Protein AF-A0A1L9QSY2-F1 (afdb_monomer_lite)

Radius of gyration: 31.76 Å; chains: 1; bounding box: 87×49×86 Å

pLDDT: mean 79.25, std 19.31, range [31.47, 98.31]

Foldseek 3Di:
DDPVLVVLLVVLVVLLVVLLVLVLVVQVVVHPVLNVLCVVPVVPSLVVCCVVPVVDPSNVVSVVSNVSSVVSNVVSVVVVVVVVVVVVVVVVVPPPPDDDDDDDDPPVPPDPDDDPDDDDDDDDDDDDDDPPCDPLNVVLVVLLVVLCVQLVVCVVVVVLVSNLVSLVSSCVSPVPDPVSVVSNVVSVLSVLVVLLVVLQVVLVVCVVVVVLVSSLVSLVVSCVSPPPDPVSVVSNVVSVVSVVD

Organism: NCBI:txid1925591

Sequence (245 aa):
MELWVISLFLIGLGLAGFGAIWTLVISFGESIFWGISYLFLPFIGALLFISIKWNKRSVKMSLFSQLVGIIFIGISAILAILQNWSFQNIIAHWTPKDKSETPVTQVMLNYPKQTVLSVEVAPETQPPYEPSISLRAYRSRSQFKRYMEVGYHAFDLEDYHTALINFEQALKEQPDNTYAQKAVENTQQRIQQGSYTQVMNAGYQAFDRQEYAIALEYFQIALEHRPGDSYALKAIDNTQRKLNP

Structure (mmCIF, N/CA/C/O backbone):
data_AF-A0A1L9QSY2-F1
#
_entry.id   AF-A0A1L9QSY2-F1
#
loop_
_atom_site.group_PDB
_atom_site.id
_atom_site.type_symbol
_atom_site.label_atom_id
_atom_site.label_alt_id
_atom_site.label_comp_id
_atom_site.label_asym_id
_atom_site.label_entity_id
_atom_site.label_seq_id
_atom_site.pdbx_PDB_ins_code
_atom_site.Cartn_x
_atom_site.Cartn_y
_atom_site.Cartn_z
_atom_site.occupancy
_atom_site.B_iso_or_equiv
_atom_site.auth_seq_id
_atom_site.auth_comp_id
_atom_site.auth_asym_id
_atom_site.auth_atom_id
_atom_site.pdbx_PDB_model_num
ATOM 1 N N . MET A 1 1 ? 1.383 -26.571 13.724 1.00 67.06 1 MET A N 1
ATOM 2 C CA . MET A 1 1 ? 1.778 -25.600 12.684 1.00 67.06 1 MET A CA 1
ATOM 3 C C . MET A 1 1 ? 1.132 -26.042 11.395 1.00 67.06 1 MET A C 1
ATOM 5 O O . MET A 1 1 ? 1.300 -27.199 11.030 1.00 67.06 1 MET A O 1
ATOM 9 N N . GLU A 1 2 ? 0.368 -25.160 10.762 1.00 81.25 2 GLU A N 1
ATOM 10 C CA . GLU A 1 2 ? -0.248 -25.450 9.469 1.00 81.25 2 GLU A CA 1
ATOM 11 C C . GLU A 1 2 ? 0.826 -25.698 8.398 1.00 81.25 2 GLU A C 1
ATOM 13 O O . GLU A 1 2 ? 1.853 -25.011 8.371 1.00 81.25 2 GLU A O 1
ATOM 18 N N . LEU A 1 3 ? 0.593 -26.663 7.501 1.00 84.31 3 LEU A N 1
ATOM 19 C CA . LEU A 1 3 ? 1.562 -27.055 6.466 1.00 84.31 3 LEU A CA 1
ATOM 20 C C . LEU A 1 3 ? 1.990 -25.871 5.589 1.00 84.31 3 LEU A C 1
ATOM 22 O O . LEU A 1 3 ? 3.155 -25.774 5.215 1.00 84.31 3 LEU A O 1
ATOM 26 N N . TRP A 1 4 ? 1.084 -24.926 5.332 1.00 81.19 4 TRP A N 1
ATOM 27 C CA . TRP A 1 4 ? 1.372 -23.740 4.529 1.00 81.19 4 TRP A CA 1
ATOM 28 C C . T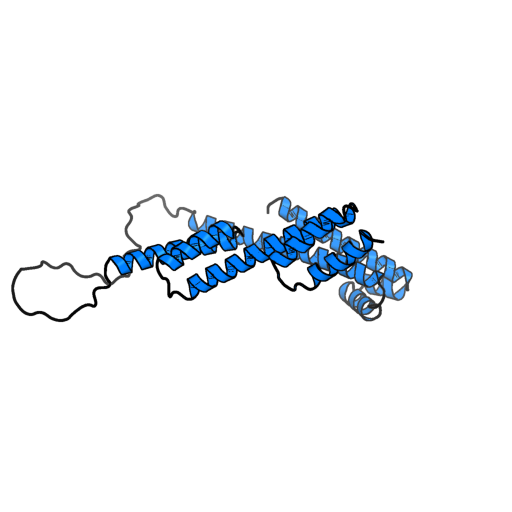RP A 1 4 ? 2.336 -22.755 5.217 1.00 81.19 4 TRP A C 1
ATOM 30 O O . TRP A 1 4 ? 3.137 -22.119 4.535 1.00 81.19 4 TRP A O 1
ATOM 40 N N . VAL A 1 5 ? 2.338 -22.666 6.554 1.00 80.31 5 VAL A N 1
ATOM 41 C CA . VAL A 1 5 ? 3.295 -21.829 7.310 1.00 80.31 5 VAL A CA 1
ATOM 42 C C . VAL A 1 5 ? 4.700 -22.415 7.207 1.00 80.31 5 VAL A C 1
ATOM 44 O O . VAL A 1 5 ? 5.670 -21.687 6.995 1.00 80.31 5 VAL A O 1
ATOM 47 N N . ILE A 1 6 ? 4.803 -23.744 7.286 1.00 85.31 6 ILE A N 1
ATOM 48 C CA . ILE A 1 6 ? 6.063 -24.467 7.083 1.00 85.31 6 ILE A CA 1
ATOM 49 C C . ILE A 1 6 ? 6.546 -24.268 5.642 1.00 85.31 6 ILE A C 1
ATOM 51 O O . ILE A 1 6 ? 7.723 -23.986 5.431 1.00 85.31 6 ILE A O 1
ATOM 55 N N . SER A 1 7 ? 5.652 -24.334 4.650 1.00 86.94 7 SER A N 1
ATOM 56 C CA . SER A 1 7 ? 5.998 -24.046 3.254 1.00 86.94 7 SER A CA 1
ATOM 57 C C . SER A 1 7 ? 6.541 -22.627 3.069 1.00 86.94 7 SER A C 1
ATOM 59 O O . SER A 1 7 ? 7.573 -22.464 2.425 1.00 86.94 7 SER A O 1
ATOM 61 N N . LEU A 1 8 ? 5.913 -21.608 3.663 1.00 82.00 8 LEU A N 1
ATOM 62 C CA . LEU A 1 8 ? 6.400 -20.223 3.595 1.00 82.00 8 LEU A CA 1
ATOM 63 C C . LEU A 1 8 ? 7.768 -20.051 4.261 1.00 82.00 8 LEU A C 1
ATOM 65 O O . LEU A 1 8 ? 8.639 -19.384 3.703 1.00 82.00 8 LEU A O 1
ATOM 69 N N . PHE A 1 9 ? 7.977 -20.682 5.418 1.00 86.69 9 PHE A N 1
ATOM 70 C CA . PHE A 1 9 ? 9.274 -20.686 6.090 1.00 86.69 9 PHE A CA 1
ATOM 71 C C . PHE A 1 9 ? 10.359 -21.328 5.212 1.00 86.69 9 PHE A C 1
ATOM 73 O O . PHE A 1 9 ? 11.435 -20.757 5.046 1.00 86.69 9 PHE A O 1
ATOM 80 N N . LEU A 1 10 ? 10.067 -22.476 4.590 1.00 90.75 10 LEU A N 1
ATOM 81 C CA . LEU A 1 10 ? 10.997 -23.166 3.690 1.00 90.75 10 LEU A CA 1
ATOM 82 C C . LEU A 1 10 ? 11.289 -22.360 2.417 1.00 90.75 10 LEU A C 1
ATOM 84 O O . LEU A 1 10 ? 12.436 -22.322 1.975 1.00 90.75 10 LEU A O 1
ATOM 88 N N . ILE A 1 11 ? 10.290 -21.672 1.856 1.00 90.75 11 ILE A N 1
ATOM 89 C CA . ILE A 1 11 ? 10.470 -20.760 0.715 1.00 90.75 11 ILE A CA 1
ATOM 90 C C . ILE A 1 11 ? 11.372 -19.586 1.111 1.00 90.75 11 ILE A C 1
ATOM 92 O O . ILE A 1 11 ? 12.322 -19.272 0.393 1.00 90.75 11 ILE A O 1
ATOM 96 N N . GLY A 1 12 ? 11.122 -18.967 2.268 1.00 82.12 12 GLY A N 1
ATOM 97 C CA . GLY A 1 12 ? 11.952 -17.881 2.792 1.00 82.12 12 GLY A CA 1
ATOM 98 C C . GLY A 1 12 ? 13.398 -18.319 3.041 1.00 82.12 12 GLY A C 1
ATOM 99 O O . GLY A 1 12 ? 14.331 -17.625 2.635 1.00 82.12 12 GLY A O 1
ATOM 100 N N . LEU A 1 13 ? 13.590 -19.506 3.625 1.00 88.62 13 LEU A N 1
ATOM 101 C CA . LEU A 1 13 ? 14.906 -20.109 3.847 1.00 88.62 13 LEU A CA 1
ATOM 102 C C . LEU A 1 13 ? 15.628 -20.404 2.523 1.00 88.62 13 LEU A C 1
ATOM 104 O O . LEU A 1 13 ? 16.818 -20.117 2.394 1.00 88.62 13 LEU A O 1
ATOM 108 N N . GLY A 1 14 ? 14.907 -20.917 1.523 1.00 87.56 14 GLY A N 1
ATOM 109 C CA . GLY A 1 14 ? 15.438 -21.174 0.185 1.00 87.56 14 GLY A CA 1
ATOM 110 C C . GLY A 1 14 ? 15.888 -19.898 -0.526 1.00 87.56 14 GLY A C 1
ATOM 111 O O . GLY A 1 14 ? 16.993 -19.852 -1.064 1.00 87.56 14 GLY A O 1
ATOM 112 N N . LEU A 1 15 ? 15.080 -18.835 -0.477 1.00 83.81 15 LEU A N 1
ATOM 113 C CA . LEU A 1 15 ? 15.415 -17.534 -1.067 1.00 83.81 15 LEU A CA 1
ATOM 114 C C . LEU A 1 15 ? 16.612 -16.875 -0.371 1.00 83.81 15 LEU A C 1
ATOM 116 O O . LEU A 1 15 ? 17.524 -16.387 -1.042 1.00 83.81 15 LEU A O 1
ATOM 120 N N . ALA A 1 16 ? 16.645 -16.903 0.964 1.00 77.88 16 ALA A N 1
ATOM 121 C CA . ALA A 1 16 ? 17.769 -16.385 1.738 1.00 77.88 16 ALA A CA 1
ATOM 122 C C . ALA A 1 16 ? 19.063 -17.166 1.442 1.00 77.88 16 ALA A C 1
ATOM 124 O O . ALA A 1 16 ? 20.113 -16.565 1.204 1.00 77.88 16 ALA A O 1
ATOM 125 N N . GLY A 1 17 ? 18.976 -18.499 1.388 1.00 84.81 17 GLY A N 1
ATOM 126 C CA . GLY A 1 17 ? 20.092 -19.377 1.041 1.00 84.81 17 GLY A CA 1
ATOM 127 C C . GLY A 1 17 ? 20.601 -19.144 -0.381 1.00 84.81 17 GLY A C 1
ATOM 128 O O . GLY A 1 17 ? 21.808 -19.031 -0.590 1.00 84.81 17 GLY A O 1
ATOM 129 N N . PHE A 1 18 ? 19.698 -18.986 -1.350 1.00 87.19 18 PHE A N 1
ATOM 130 C CA . PHE A 1 18 ? 20.058 -18.672 -2.731 1.00 87.19 18 PHE A CA 1
ATOM 131 C C . PHE A 1 18 ? 20.829 -17.350 -2.829 1.00 87.19 18 PHE A C 1
ATOM 133 O O . PHE A 1 18 ? 21.899 -17.306 -3.434 1.00 87.19 18 PHE A O 1
ATOM 140 N N . GLY A 1 19 ? 20.351 -16.290 -2.169 1.00 79.88 19 GLY A N 1
ATOM 141 C CA . GLY A 1 19 ? 21.059 -15.009 -2.116 1.00 79.88 19 GLY A CA 1
ATOM 142 C C . GLY A 1 19 ? 22.422 -15.102 -1.419 1.00 79.88 19 GLY A C 1
ATOM 143 O O . GLY A 1 19 ? 23.381 -14.436 -1.820 1.00 79.88 19 GLY A O 1
ATOM 144 N N . ALA A 1 20 ? 22.555 -15.934 -0.384 1.00 82.81 20 ALA A N 1
ATOM 145 C CA . ALA A 1 20 ? 23.832 -16.162 0.294 1.00 82.81 20 ALA A CA 1
ATOM 146 C C . ALA A 1 20 ? 24.841 -16.884 -0.615 1.00 82.81 20 ALA A C 1
ATOM 148 O O . ALA A 1 20 ? 25.965 -16.411 -0.789 1.00 82.81 20 ALA A O 1
ATOM 149 N N . ILE A 1 21 ? 24.421 -17.969 -1.274 1.00 88.12 21 ILE A N 1
ATOM 150 C CA . ILE A 1 21 ? 25.250 -18.724 -2.226 1.00 88.12 21 ILE A CA 1
ATOM 151 C C . ILE A 1 21 ? 25.650 -17.837 -3.410 1.00 88.12 21 ILE A C 1
ATOM 153 O O . ILE A 1 21 ? 26.814 -17.813 -3.804 1.00 88.12 21 ILE A O 1
ATOM 157 N N . TRP A 1 22 ? 24.720 -17.048 -3.946 1.00 84.62 22 TRP A N 1
ATOM 158 C CA . TRP A 1 22 ? 25.009 -16.125 -5.042 1.00 84.62 22 TRP A CA 1
ATOM 159 C C . TRP A 1 22 ? 26.038 -15.055 -4.642 1.00 84.62 22 TRP A C 1
ATOM 161 O O . TRP A 1 22 ? 26.963 -14.757 -5.398 1.00 84.62 22 TRP A O 1
ATOM 171 N N . THR A 1 23 ? 25.938 -14.517 -3.421 1.00 82.12 23 THR A N 1
ATOM 172 C CA . THR A 1 23 ? 26.933 -13.570 -2.881 1.00 82.12 23 THR A CA 1
ATOM 173 C C . THR A 1 23 ? 28.296 -14.227 -2.699 1.00 82.12 23 THR A C 1
ATOM 175 O O . THR A 1 23 ? 29.315 -13.616 -3.021 1.00 82.12 23 THR A O 1
ATOM 178 N N . LEU A 1 24 ? 28.325 -15.469 -2.214 1.00 86.38 24 LEU A N 1
ATOM 179 C CA . LEU A 1 24 ? 29.548 -16.249 -2.052 1.00 86.38 24 LEU A CA 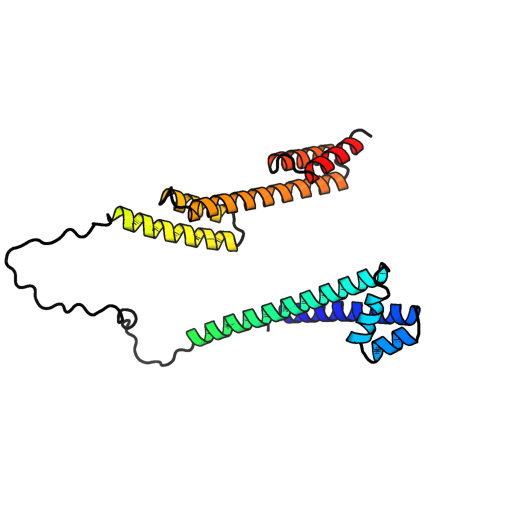1
ATOM 180 C C . LEU A 1 24 ? 30.265 -16.429 -3.398 1.00 86.38 24 LEU A C 1
ATOM 182 O O . LEU A 1 24 ? 31.457 -16.146 -3.500 1.00 86.38 24 LEU A O 1
ATOM 186 N N . VAL A 1 25 ? 29.526 -16.804 -4.446 1.00 88.88 25 VAL A N 1
ATOM 187 C CA . VAL A 1 25 ? 30.059 -16.957 -5.811 1.00 88.88 25 VAL A CA 1
ATOM 188 C C . VAL A 1 25 ? 30.632 -15.638 -6.337 1.00 88.88 25 VAL A C 1
ATOM 190 O O . VAL A 1 25 ? 31.759 -15.614 -6.830 1.00 88.88 25 VAL A O 1
ATOM 193 N N . ILE A 1 26 ? 29.906 -14.524 -6.183 1.00 82.56 26 ILE A N 1
ATOM 194 C CA . ILE A 1 26 ? 30.402 -13.194 -6.580 1.00 82.56 26 ILE A CA 1
ATOM 195 C C . ILE A 1 26 ? 31.682 -12.832 -5.815 1.00 82.56 26 ILE A C 1
ATOM 197 O O . ILE A 1 26 ? 32.609 -12.266 -6.391 1.00 82.56 26 ILE A O 1
ATOM 201 N N . SER A 1 27 ? 31.743 -13.162 -4.525 1.00 82.19 27 SER A N 1
ATOM 202 C CA . SER A 1 27 ? 32.876 -12.819 -3.660 1.00 82.19 27 SER A CA 1
ATOM 203 C C . SER A 1 27 ? 34.147 -13.550 -4.092 1.00 82.19 27 SER A C 1
ATOM 205 O O . SER A 1 27 ? 35.193 -12.917 -4.216 1.00 82.19 27 SER A O 1
ATOM 207 N N . PHE A 1 28 ? 34.047 -14.846 -4.414 1.00 87.12 28 PHE A N 1
ATOM 208 C CA . PHE A 1 28 ? 35.158 -15.615 -4.985 1.00 87.12 28 PHE A CA 1
ATOM 209 C C . PHE A 1 28 ? 35.569 -15.134 -6.380 1.00 87.12 28 PHE A C 1
ATOM 211 O O . PHE A 1 28 ? 36.754 -15.181 -6.705 1.00 87.12 28 PHE A O 1
ATOM 218 N N . GLY A 1 29 ? 34.619 -14.639 -7.180 1.00 85.31 29 GLY A N 1
ATOM 219 C CA . GLY A 1 29 ? 34.906 -14.034 -8.482 1.00 85.31 29 GLY A CA 1
ATOM 220 C C . GLY A 1 29 ? 35.716 -12.734 -8.399 1.00 85.31 29 GLY A C 1
ATOM 221 O O . GLY A 1 29 ? 36.413 -12.392 -9.349 1.00 85.31 29 GLY A O 1
ATOM 222 N N . GLU A 1 30 ? 35.657 -12.018 -7.271 1.00 83.31 30 GLU A N 1
ATOM 223 C CA . GLU A 1 30 ? 36.440 -10.795 -7.044 1.00 83.31 30 GLU A CA 1
ATOM 224 C C . GLU A 1 30 ? 37.782 -11.081 -6.361 1.00 83.31 30 GLU A C 1
ATOM 226 O O . GLU A 1 30 ? 38.807 -10.542 -6.778 1.00 83.31 30 GLU A O 1
ATOM 231 N N . SER A 1 31 ? 37.801 -11.891 -5.295 1.00 86.88 31 SER A N 1
ATOM 232 C CA . SER A 1 31 ? 39.047 -12.386 -4.705 1.00 86.88 31 SER A CA 1
ATOM 233 C C . SER A 1 31 ? 38.833 -13.594 -3.791 1.00 86.88 31 SER A C 1
ATOM 235 O O . SER A 1 31 ? 37.824 -13.729 -3.096 1.00 86.88 31 SER A O 1
ATOM 237 N N . ILE A 1 32 ? 39.863 -14.438 -3.708 1.00 87.25 32 ILE A N 1
ATOM 238 C CA . ILE A 1 32 ? 39.896 -15.586 -2.793 1.00 87.25 32 ILE A CA 1
ATOM 239 C C . ILE A 1 32 ? 39.762 -15.126 -1.331 1.00 87.25 32 ILE A C 1
ATOM 241 O O . ILE A 1 32 ? 39.077 -15.771 -0.542 1.00 87.25 32 ILE A O 1
ATOM 245 N N . PHE A 1 33 ? 40.357 -13.982 -0.976 1.00 85.81 33 PHE A N 1
ATOM 246 C CA . PHE A 1 33 ? 40.272 -13.424 0.374 1.00 85.81 33 PHE A CA 1
ATOM 247 C C . PHE A 1 33 ? 38.828 -13.086 0.774 1.00 85.81 33 PHE A C 1
ATOM 249 O O . PHE A 1 33 ? 38.405 -13.432 1.876 1.00 85.81 33 PHE A O 1
ATOM 256 N N . TRP A 1 34 ? 38.049 -12.466 -0.122 1.00 81.94 34 TRP A N 1
ATOM 257 C CA . TRP A 1 34 ? 36.647 -12.130 0.151 1.00 81.94 34 TRP A CA 1
ATOM 258 C C . TRP A 1 34 ? 35.767 -13.376 0.259 1.00 81.94 34 TRP A C 1
ATOM 260 O O . TRP A 1 34 ? 34.938 -13.455 1.164 1.00 81.94 34 TRP A O 1
ATOM 270 N N . GLY A 1 35 ? 35.985 -14.375 -0.601 1.00 85.00 35 GLY A N 1
ATOM 271 C CA . GLY A 1 35 ? 35.281 -15.657 -0.516 1.00 85.00 35 GLY A CA 1
ATOM 272 C C . GLY A 1 35 ? 35.557 -16.412 0.790 1.00 85.00 35 GLY A C 1
ATOM 273 O O . GLY A 1 35 ? 34.628 -16.880 1.446 1.00 85.00 35 GLY A O 1
ATOM 274 N N . ILE A 1 36 ? 36.822 -16.470 1.223 1.00 86.88 36 ILE A N 1
ATOM 275 C CA . ILE A 1 36 ? 37.209 -17.102 2.495 1.00 86.88 36 ILE A CA 1
ATOM 276 C C . ILE A 1 36 ? 36.652 -16.316 3.688 1.00 86.88 36 ILE A C 1
ATOM 278 O O . ILE A 1 36 ? 36.095 -16.915 4.606 1.00 86.88 36 ILE A O 1
ATOM 282 N N . SER A 1 37 ? 36.740 -14.982 3.671 1.00 84.88 37 SER A N 1
ATOM 283 C CA . SER A 1 37 ? 36.185 -14.132 4.733 1.00 84.88 37 SER A CA 1
ATOM 284 C C . SER A 1 37 ? 34.685 -14.377 4.941 1.00 84.88 37 SER A C 1
ATOM 286 O O . SER A 1 37 ? 34.228 -14.469 6.081 1.00 84.88 37 SER A O 1
ATOM 288 N N . TYR A 1 38 ? 33.937 -14.568 3.852 1.00 83.44 38 TYR A N 1
ATOM 289 C CA . TYR A 1 38 ? 32.514 -14.900 3.893 1.00 83.44 38 TYR A CA 1
ATOM 290 C C . TYR A 1 38 ? 32.237 -16.286 4.503 1.00 83.44 38 TYR A C 1
ATOM 292 O O . TYR A 1 38 ? 31.238 -16.464 5.192 1.00 83.44 38 TYR A O 1
ATOM 300 N N . LEU A 1 39 ? 33.114 -17.270 4.285 1.00 85.06 39 LEU A N 1
ATOM 301 C CA . LEU A 1 39 ? 32.922 -18.647 4.757 1.00 85.06 39 LEU A CA 1
ATOM 302 C C . LEU A 1 39 ? 33.153 -18.786 6.271 1.00 85.06 39 LEU A C 1
ATOM 304 O O . LEU A 1 39 ? 32.420 -19.508 6.942 1.00 85.06 39 LEU A O 1
ATOM 308 N N . PHE A 1 40 ? 34.138 -18.067 6.818 1.00 83.94 40 PHE A N 1
ATOM 309 C CA . PHE A 1 40 ? 34.454 -18.106 8.252 1.00 83.94 40 PHE A CA 1
ATOM 310 C C . PHE A 1 40 ? 33.585 -17.166 9.093 1.00 83.94 40 PHE A C 1
ATOM 312 O O . PHE A 1 40 ? 33.348 -17.437 10.269 1.00 83.94 40 PHE A O 1
ATOM 319 N N . LEU A 1 41 ? 33.112 -16.060 8.513 1.00 83.00 41 LEU A N 1
ATOM 320 C CA . LEU A 1 41 ? 32.317 -15.050 9.208 1.00 83.00 41 LEU A CA 1
ATOM 321 C C . LEU A 1 41 ? 31.190 -14.551 8.288 1.00 83.00 41 LEU A C 1
ATOM 323 O O . LEU A 1 41 ? 31.280 -13.443 7.754 1.00 83.00 41 LEU A O 1
ATOM 327 N N . PRO A 1 42 ? 30.106 -15.329 8.117 1.00 69.56 42 PRO A N 1
ATOM 328 C CA . PRO A 1 42 ? 29.068 -15.045 7.124 1.00 69.56 42 PRO A CA 1
ATOM 329 C C . PRO A 1 42 ? 28.383 -13.694 7.339 1.00 69.56 42 PRO A C 1
ATOM 331 O O . PRO A 1 42 ? 28.054 -13.016 6.374 1.00 69.56 42 PRO A O 1
ATOM 334 N N . PHE A 1 43 ? 28.231 -13.244 8.587 1.00 70.69 43 PHE A N 1
ATOM 335 C CA . PHE A 1 43 ? 27.632 -11.940 8.879 1.00 70.69 43 PHE A CA 1
ATOM 336 C C . PHE A 1 43 ? 28.613 -10.778 8.671 1.00 70.69 43 PHE A C 1
ATOM 338 O O . PHE A 1 43 ? 28.263 -9.776 8.054 1.00 70.69 43 PHE A O 1
ATOM 345 N N . ILE A 1 44 ? 29.856 -10.901 9.143 1.00 76.00 44 ILE A N 1
ATOM 346 C CA . ILE A 1 44 ? 30.830 -9.796 9.129 1.00 76.00 44 ILE A CA 1
ATOM 347 C C . ILE A 1 44 ? 31.472 -9.643 7.744 1.00 76.00 44 ILE A C 1
ATOM 349 O O . ILE A 1 44 ? 31.555 -8.530 7.227 1.00 76.00 44 ILE A O 1
ATOM 353 N N . GLY A 1 45 ? 31.877 -10.749 7.113 1.00 76.94 45 GLY A N 1
ATOM 354 C CA . GLY A 1 45 ? 32.452 -10.746 5.767 1.00 76.94 45 GLY A CA 1
ATOM 355 C C . GLY A 1 45 ? 31.461 -10.230 4.722 1.00 76.94 45 GLY A C 1
ATOM 356 O O . GLY A 1 45 ? 31.829 -9.410 3.879 1.00 76.94 45 GLY A O 1
ATOM 357 N N . ALA A 1 46 ? 30.185 -10.619 4.833 1.00 73.69 46 ALA A N 1
ATOM 358 C CA . ALA A 1 46 ? 29.119 -10.086 3.989 1.00 73.69 46 ALA A CA 1
ATOM 359 C C . ALA A 1 46 ? 28.943 -8.576 4.184 1.00 73.69 46 ALA A C 1
ATOM 361 O O . ALA A 1 46 ? 28.972 -7.833 3.204 1.00 73.69 46 ALA A O 1
ATOM 362 N N . LEU A 1 47 ? 28.804 -8.111 5.431 1.00 78.94 47 LEU A N 1
ATOM 363 C CA . LEU A 1 47 ? 28.603 -6.690 5.731 1.00 78.94 47 LEU A CA 1
ATOM 364 C C . LEU A 1 47 ? 29.757 -5.818 5.224 1.00 78.94 47 LEU A C 1
ATOM 366 O O . LEU A 1 47 ? 29.511 -4.769 4.629 1.00 78.94 47 LEU A O 1
ATOM 370 N N . LEU A 1 48 ? 31.006 -6.259 5.394 1.00 78.19 48 LEU A N 1
ATOM 371 C CA . LEU A 1 48 ? 32.179 -5.534 4.900 1.00 78.19 48 LEU A CA 1
ATOM 372 C C . LEU A 1 48 ? 32.220 -5.487 3.369 1.00 78.19 48 LEU A C 1
ATOM 374 O O . LEU A 1 48 ? 32.421 -4.418 2.790 1.00 78.19 48 LEU A O 1
ATOM 378 N N . PHE A 1 49 ? 31.976 -6.618 2.704 1.00 77.31 49 PHE A N 1
ATOM 379 C CA . PHE A 1 49 ? 31.945 -6.686 1.244 1.00 77.31 49 PHE A CA 1
ATOM 380 C C . PHE A 1 49 ? 30.838 -5.799 0.657 1.00 77.31 49 PHE A C 1
ATOM 382 O O . PHE A 1 49 ? 31.073 -5.029 -0.278 1.00 77.31 49 PHE A O 1
ATOM 389 N N . ILE A 1 50 ? 29.645 -5.854 1.249 1.00 78.75 50 ILE A N 1
ATOM 390 C CA . ILE A 1 50 ? 28.489 -5.034 0.883 1.00 78.75 50 ILE A CA 1
ATOM 391 C C . ILE A 1 50 ? 28.780 -3.543 1.077 1.00 78.75 50 ILE A C 1
ATOM 393 O O . ILE A 1 50 ? 28.488 -2.747 0.184 1.00 78.75 50 ILE A O 1
ATOM 397 N N . SER A 1 51 ? 29.387 -3.169 2.206 1.00 80.44 51 SER A N 1
ATOM 398 C CA . SER A 1 51 ? 29.726 -1.779 2.525 1.00 80.44 51 SER A CA 1
ATOM 399 C C . SER A 1 51 ? 30.732 -1.195 1.525 1.00 80.44 51 SER A C 1
ATOM 401 O O . SER A 1 51 ? 30.556 -0.086 1.025 1.00 80.44 51 SER A O 1
ATOM 403 N N . ILE A 1 52 ? 31.740 -1.980 1.130 1.00 81.50 52 ILE A N 1
ATOM 404 C CA . ILE A 1 52 ? 32.784 -1.543 0.190 1.00 81.50 52 ILE A CA 1
ATOM 405 C C . ILE A 1 52 ? 32.289 -1.542 -1.267 1.00 81.50 52 ILE A C 1
ATOM 407 O O . ILE A 1 52 ? 32.720 -0.716 -2.074 1.00 81.50 52 ILE A O 1
ATOM 411 N N . LYS A 1 53 ? 31.397 -2.465 -1.646 1.00 80.94 53 LYS A N 1
ATOM 412 C CA . LYS A 1 53 ? 30.963 -2.667 -3.044 1.00 80.94 53 LYS A CA 1
ATOM 413 C C . LYS A 1 53 ? 29.514 -2.248 -3.312 1.00 80.94 53 LYS A C 1
ATOM 415 O O . LYS A 1 53 ? 28.946 -2.643 -4.332 1.00 80.94 53 LYS A O 1
ATOM 420 N N . TRP A 1 54 ? 28.948 -1.384 -2.470 1.00 76.31 54 TRP A N 1
ATOM 421 C CA . TRP A 1 54 ? 27.549 -0.938 -2.521 1.00 76.31 54 TRP A CA 1
ATOM 422 C C . TRP A 1 54 ? 27.084 -0.428 -3.894 1.00 76.31 54 TRP A C 1
ATOM 424 O O . TRP A 1 54 ? 25.929 -0.610 -4.272 1.00 76.31 54 TRP A O 1
ATOM 434 N N . ASN A 1 55 ? 27.970 0.192 -4.682 1.00 82.88 55 ASN A N 1
ATOM 435 C CA . ASN A 1 55 ? 27.590 0.762 -5.977 1.00 82.88 55 ASN A CA 1
ATOM 436 C C . ASN A 1 55 ? 27.428 -0.281 -7.107 1.00 82.88 55 ASN A C 1
ATOM 438 O O . ASN A 1 55 ? 26.895 0.041 -8.168 1.00 82.88 55 ASN A O 1
ATOM 442 N N . LYS A 1 56 ? 27.843 -1.542 -6.909 1.00 80.88 56 LYS A N 1
ATOM 443 C CA . LYS A 1 56 ? 27.684 -2.599 -7.921 1.00 80.88 56 LYS A CA 1
ATOM 444 C C . LYS A 1 56 ? 26.237 -3.105 -7.952 1.00 80.88 56 LYS A C 1
ATOM 446 O O . LYS A 1 56 ? 25.713 -3.592 -6.951 1.00 80.88 56 LYS A O 1
ATOM 451 N N . ARG A 1 57 ? 25.603 -3.069 -9.132 1.00 75.69 57 ARG A N 1
ATOM 452 C CA . ARG A 1 57 ? 24.216 -3.535 -9.346 1.00 75.69 57 ARG A CA 1
ATOM 453 C C . ARG A 1 57 ? 23.994 -4.975 -8.861 1.00 75.69 57 ARG A C 1
ATOM 455 O O . ARG A 1 57 ? 22.967 -5.251 -8.251 1.00 75.69 57 ARG A O 1
ATOM 462 N N . SER A 1 58 ? 24.968 -5.861 -9.059 1.00 73.88 58 SER A N 1
ATOM 463 C CA . SER A 1 58 ? 24.887 -7.267 -8.637 1.00 73.88 58 SER A CA 1
ATOM 464 C C . SER A 1 58 ? 24.845 -7.445 -7.113 1.00 73.88 58 SER A C 1
ATOM 466 O O . SER A 1 58 ? 24.169 -8.346 -6.627 1.00 73.88 58 SER A O 1
ATOM 468 N N . VAL A 1 59 ? 25.501 -6.561 -6.350 1.00 75.69 59 VAL A N 1
ATOM 469 C CA . VAL A 1 59 ? 25.490 -6.591 -4.874 1.00 75.69 59 VAL A CA 1
ATOM 470 C C . VAL A 1 59 ? 24.122 -6.161 -4.344 1.00 75.69 59 VAL A C 1
ATOM 472 O O . VAL A 1 59 ? 23.566 -6.815 -3.465 1.00 75.69 59 VAL A O 1
ATOM 475 N N . LYS A 1 60 ? 23.526 -5.122 -4.947 1.00 78.94 60 LYS A N 1
ATOM 476 C CA . LYS A 1 60 ? 22.176 -4.647 -4.597 1.00 78.94 60 LYS A CA 1
ATOM 477 C C . LYS A 1 60 ? 21.101 -5.709 -4.851 1.00 78.94 60 LYS A C 1
ATOM 479 O O . LYS A 1 60 ? 20.212 -5.881 -4.025 1.00 78.94 60 LYS A O 1
ATOM 484 N N . MET A 1 61 ? 21.199 -6.442 -5.962 1.00 72.44 61 MET A N 1
ATOM 485 C CA . MET A 1 61 ? 20.243 -7.511 -6.289 1.00 72.44 61 MET A CA 1
ATOM 486 C C . MET A 1 61 ? 20.345 -8.698 -5.328 1.00 72.44 61 MET A C 1
ATOM 488 O O . MET A 1 61 ? 19.328 -9.256 -4.924 1.00 72.44 61 MET A O 1
ATOM 492 N N . SER A 1 62 ? 21.561 -9.044 -4.905 1.00 73.81 62 SER A N 1
ATOM 493 C CA . SER A 1 62 ? 21.761 -10.110 -3.925 1.00 73.81 62 SER A CA 1
ATOM 494 C C . SER A 1 62 ? 21.190 -9.739 -2.549 1.00 73.81 62 SER A C 1
ATOM 496 O O . SER A 1 62 ? 20.443 -10.512 -1.949 1.00 73.81 62 SER A O 1
ATOM 498 N N . LEU A 1 63 ? 21.436 -8.506 -2.095 1.00 78.38 63 LEU A N 1
ATOM 499 C CA . LEU A 1 63 ? 20.832 -7.965 -0.874 1.00 78.38 63 LEU A CA 1
ATOM 500 C C . LEU A 1 63 ? 19.308 -7.965 -0.918 1.00 78.38 63 LEU A C 1
ATOM 502 O O . LEU A 1 63 ? 18.666 -8.334 0.061 1.00 78.38 63 LEU A O 1
ATOM 506 N N . PHE A 1 64 ? 18.730 -7.582 -2.056 1.00 80.00 64 PHE A N 1
ATOM 507 C CA . PHE A 1 64 ? 17.286 -7.598 -2.237 1.00 80.00 64 PHE A CA 1
ATOM 508 C C . PHE A 1 64 ? 16.712 -9.008 -2.025 1.00 80.00 64 PHE A C 1
ATOM 510 O O . PHE A 1 64 ? 15.770 -9.161 -1.254 1.00 80.00 64 PHE A O 1
ATOM 517 N N . SER A 1 65 ? 17.322 -10.052 -2.603 1.00 74.75 65 SER A N 1
ATOM 518 C CA . SER A 1 65 ? 16.864 -11.437 -2.382 1.00 74.75 65 SER A CA 1
ATOM 519 C C . SER A 1 65 ? 16.970 -11.901 -0.923 1.00 74.75 65 SER A C 1
ATOM 521 O O . SER A 1 65 ? 16.065 -12.573 -0.430 1.00 74.75 65 SER A O 1
ATOM 523 N N . GLN A 1 66 ? 18.028 -11.501 -0.208 1.00 76.56 66 GLN A N 1
ATOM 524 C CA . GLN A 1 66 ? 18.205 -11.842 1.206 1.00 76.56 66 GLN A CA 1
ATOM 525 C C . GLN A 1 66 ? 17.176 -11.130 2.090 1.00 76.56 66 GLN A C 1
ATOM 527 O O . GLN A 1 66 ? 16.578 -11.763 2.957 1.00 76.56 66 GLN A O 1
ATOM 532 N N . LEU A 1 67 ? 16.918 -9.842 1.840 1.00 83.88 67 LEU A N 1
ATOM 533 C CA . LEU A 1 67 ? 15.900 -9.078 2.564 1.00 83.88 67 LEU A CA 1
ATOM 534 C C . LEU A 1 67 ? 14.505 -9.651 2.332 1.00 83.88 67 LEU A C 1
ATOM 536 O O . LEU A 1 67 ? 13.762 -9.831 3.292 1.00 83.88 67 LEU A O 1
ATOM 540 N N . VAL A 1 68 ? 14.172 -10.002 1.087 1.00 85.75 68 VAL A N 1
ATOM 541 C CA . VAL A 1 68 ? 12.908 -10.673 0.767 1.00 85.75 68 VAL A CA 1
ATOM 542 C C . VAL A 1 68 ? 12.804 -11.990 1.540 1.00 85.75 68 VAL A C 1
ATOM 544 O O . VAL A 1 68 ? 11.827 -12.188 2.255 1.00 85.75 68 VAL A O 1
ATOM 547 N N . GLY A 1 69 ? 13.824 -12.853 1.500 1.00 75.94 69 GLY A N 1
ATOM 548 C CA . GLY A 1 69 ? 13.829 -14.109 2.262 1.00 75.94 69 GLY A CA 1
ATOM 549 C C . GLY A 1 69 ? 13.627 -13.912 3.772 1.00 75.94 69 GLY A C 1
ATOM 550 O O . GLY A 1 69 ? 12.798 -14.593 4.375 1.00 75.94 69 GLY A O 1
ATOM 551 N N . ILE A 1 70 ? 14.314 -12.936 4.378 1.00 85.56 70 ILE A N 1
ATOM 552 C CA . ILE A 1 70 ? 14.179 -12.599 5.806 1.00 85.56 70 ILE A CA 1
ATOM 553 C C . ILE A 1 70 ? 12.771 -12.088 6.131 1.00 85.56 70 ILE A C 1
ATOM 555 O O . ILE A 1 70 ? 12.217 -12.463 7.162 1.00 85.56 70 ILE A O 1
ATOM 559 N N . ILE A 1 71 ? 12.168 -11.278 5.256 1.00 87.62 71 ILE A N 1
ATOM 560 C CA . ILE A 1 71 ? 10.788 -10.801 5.420 1.00 87.62 71 ILE A CA 1
ATOM 561 C C . ILE A 1 71 ? 9.817 -11.984 5.421 1.00 87.62 71 ILE A C 1
ATOM 563 O O . ILE A 1 71 ? 8.977 -12.071 6.311 1.00 87.62 71 ILE A O 1
ATOM 567 N N . PHE A 1 72 ? 9.959 -12.930 4.488 1.00 81.38 72 PHE A N 1
ATOM 568 C CA . PHE A 1 72 ? 9.126 -14.137 4.456 1.00 81.38 72 PHE A CA 1
ATOM 569 C C . PHE A 1 72 ? 9.290 -14.992 5.721 1.00 81.38 72 PHE A C 1
ATOM 571 O O . PHE A 1 72 ? 8.293 -15.443 6.287 1.00 81.38 72 PHE A O 1
ATOM 578 N N . ILE A 1 73 ? 10.521 -15.160 6.218 1.00 85.12 73 ILE A N 1
ATOM 579 C CA . ILE A 1 73 ? 10.785 -15.853 7.489 1.00 85.12 73 ILE A CA 1
ATOM 580 C C . ILE A 1 73 ? 10.125 -15.102 8.656 1.00 85.12 73 ILE A C 1
ATOM 582 O O . ILE A 1 73 ? 9.440 -15.722 9.468 1.00 85.12 73 ILE A O 1
ATOM 586 N N . GLY A 1 74 ? 10.258 -13.776 8.716 1.00 86.62 74 GLY A N 1
ATOM 587 C CA . GLY A 1 74 ? 9.633 -12.937 9.740 1.00 86.62 74 GLY A CA 1
ATOM 588 C C . GLY A 1 74 ? 8.106 -13.031 9.729 1.00 86.62 74 GLY A C 1
ATOM 589 O O . GLY A 1 74 ? 7.504 -13.270 10.772 1.00 86.62 74 GLY A O 1
ATOM 590 N N . ILE A 1 75 ? 7.482 -12.936 8.552 1.00 87.00 75 ILE A N 1
ATOM 591 C CA . ILE A 1 75 ? 6.033 -13.113 8.374 1.00 87.00 75 ILE A CA 1
ATOM 592 C C . ILE A 1 75 ? 5.609 -14.512 8.834 1.00 87.00 75 ILE A C 1
ATOM 594 O O . ILE A 1 75 ? 4.643 -14.635 9.583 1.00 87.00 75 ILE A O 1
ATOM 598 N N . SER A 1 76 ? 6.349 -15.563 8.460 1.00 80.12 76 SER A N 1
ATOM 599 C CA . SER A 1 76 ? 6.044 -16.930 8.901 1.00 80.12 76 SER A CA 1
ATOM 600 C C . SER A 1 76 ? 6.130 -17.090 10.425 1.00 80.12 76 SER A C 1
ATOM 602 O O . SER A 1 76 ? 5.267 -17.732 11.021 1.00 80.12 76 SER A O 1
ATOM 604 N N . ALA A 1 77 ? 7.108 -16.448 11.075 1.00 85.44 77 ALA A N 1
ATOM 605 C CA . ALA A 1 77 ? 7.271 -16.477 12.524 1.00 85.44 77 ALA A CA 1
ATOM 606 C C . ALA A 1 77 ? 6.146 -15.713 13.239 1.00 85.44 77 ALA A C 1
ATOM 608 O O . ALA A 1 77 ? 5.585 -16.220 14.207 1.00 85.44 77 ALA A O 1
ATOM 609 N N . ILE A 1 78 ? 5.768 -14.532 12.740 1.00 87.25 78 ILE A N 1
ATOM 610 C CA . ILE A 1 78 ? 4.645 -13.746 13.275 1.00 87.25 78 ILE A CA 1
ATOM 611 C C . ILE A 1 78 ? 3.341 -14.538 13.130 1.00 87.25 78 ILE A C 1
ATOM 613 O O . ILE A 1 78 ? 2.601 -14.661 14.102 1.00 87.25 78 ILE A O 1
ATOM 617 N N . LEU A 1 79 ? 3.078 -15.139 11.968 1.00 81.25 79 LEU A N 1
ATOM 618 C CA . LEU A 1 79 ? 1.891 -15.973 11.758 1.00 81.25 79 LEU A CA 1
ATOM 619 C C . LEU A 1 79 ? 1.877 -17.203 12.675 1.00 81.25 79 LEU A C 1
ATOM 621 O O . LEU A 1 79 ? 0.834 -17.519 13.243 1.00 81.25 79 LEU A O 1
ATOM 625 N N . ALA A 1 80 ? 3.023 -17.858 12.885 1.00 80.44 80 ALA A N 1
ATOM 626 C CA . ALA A 1 80 ? 3.139 -18.969 13.828 1.00 80.44 80 ALA A CA 1
ATOM 627 C C . ALA A 1 80 ? 2.852 -18.532 15.277 1.00 80.44 80 ALA A C 1
ATOM 629 O O . ALA A 1 80 ? 2.163 -19.244 16.010 1.00 80.44 80 ALA A O 1
ATOM 630 N N . ILE A 1 81 ? 3.330 -17.349 15.680 1.00 81.62 81 ILE A N 1
ATOM 631 C CA . ILE A 1 81 ? 3.054 -16.768 17.001 1.00 81.62 81 ILE A CA 1
ATOM 632 C C . ILE A 1 81 ? 1.567 -16.428 17.137 1.00 81.62 81 ILE A C 1
ATOM 634 O O . ILE A 1 81 ? 0.959 -16.808 18.134 1.00 81.62 81 ILE A O 1
ATOM 638 N N . LEU A 1 82 ? 0.966 -15.772 16.141 1.00 78.31 82 LEU A N 1
ATOM 639 C CA . LEU A 1 82 ? -0.448 -15.384 16.154 1.00 78.31 82 LEU A CA 1
ATOM 640 C C . LEU A 1 82 ? -1.382 -16.600 16.188 1.00 78.31 82 LEU A C 1
ATOM 642 O O . LEU A 1 82 ? -2.338 -16.604 16.960 1.00 78.31 82 LEU A O 1
ATOM 646 N N . GLN A 1 83 ? -1.079 -17.657 15.430 1.00 68.50 83 GLN A N 1
ATOM 647 C CA . GLN A 1 83 ? -1.819 -18.923 15.494 1.00 68.50 83 GLN A CA 1
ATOM 648 C C . GLN A 1 83 ? -1.674 -19.602 16.861 1.00 68.50 83 GLN A C 1
ATOM 650 O O . GLN A 1 83 ? -2.645 -20.110 17.418 1.00 68.50 83 GLN A O 1
ATOM 655 N N . ASN A 1 84 ? -0.473 -19.605 17.444 1.00 66.19 84 ASN A N 1
ATOM 656 C CA . ASN A 1 84 ? -0.280 -20.163 18.781 1.00 66.19 84 ASN A CA 1
ATOM 657 C C . ASN A 1 84 ? -1.039 -19.352 19.850 1.00 66.19 84 ASN A C 1
ATOM 659 O O . ASN A 1 84 ? -1.620 -19.928 20.769 1.00 66.19 84 ASN A O 1
ATOM 663 N N . TRP A 1 85 ? -1.093 -18.025 19.698 1.00 57.75 85 TRP A N 1
ATOM 664 C CA . TRP A 1 85 ? -1.835 -17.124 20.582 1.00 57.75 85 TRP A CA 1
ATOM 665 C C . TRP A 1 85 ? -3.354 -17.317 20.462 1.00 57.75 85 TRP A C 1
ATOM 667 O O . TRP A 1 85 ? -4.048 -17.333 21.480 1.00 57.75 85 TRP A O 1
ATOM 677 N N . SER A 1 86 ? -3.873 -17.548 19.248 1.00 56.59 86 SER A N 1
ATOM 678 C CA . SER A 1 86 ? -5.300 -17.811 19.033 1.00 56.59 86 SER A CA 1
ATOM 679 C C . SER A 1 86 ? -5.731 -19.147 19.638 1.00 56.59 86 SER A C 1
ATOM 681 O O . SER A 1 86 ? -6.743 -19.192 20.325 1.00 56.59 86 SER A O 1
ATOM 683 N N . PHE A 1 87 ? -4.964 -20.229 19.471 1.00 51.06 87 PHE A N 1
ATOM 684 C CA . PHE A 1 87 ? -5.365 -21.540 19.997 1.00 51.06 87 PHE A CA 1
ATOM 685 C C . PHE A 1 87 ? -5.227 -21.665 21.520 1.00 51.06 87 PHE A C 1
ATOM 687 O O . PHE A 1 87 ? -6.080 -22.290 22.141 1.00 51.06 87 PHE A O 1
ATOM 694 N N . GLN A 1 88 ? -4.225 -21.053 22.157 1.00 54.88 88 GLN A N 1
ATOM 695 C CA . GLN A 1 88 ? -4.096 -21.126 23.621 1.00 54.88 88 GLN A CA 1
ATOM 696 C C . GLN A 1 88 ? -5.174 -20.299 24.338 1.00 54.88 88 GLN A C 1
ATOM 698 O O . GLN A 1 88 ? -5.779 -20.794 25.287 1.00 54.88 88 GLN A O 1
ATOM 703 N N . ASN A 1 89 ? -5.503 -19.099 23.845 1.00 58.12 89 ASN A N 1
ATOM 704 C CA . ASN A 1 89 ? -6.608 -18.303 24.396 1.00 58.12 89 ASN A CA 1
ATOM 705 C C . ASN A 1 89 ? -7.974 -18.980 24.166 1.00 58.12 89 ASN A C 1
ATOM 707 O O . ASN A 1 89 ? -8.849 -18.911 25.029 1.00 58.12 89 ASN A O 1
ATOM 711 N N . ILE A 1 90 ? -8.128 -19.702 23.048 1.00 52.78 90 ILE A N 1
ATOM 712 C CA . ILE A 1 90 ? -9.339 -20.464 22.707 1.00 52.78 90 ILE A CA 1
ATOM 713 C C . ILE A 1 90 ? -9.393 -21.843 23.408 1.00 52.78 90 ILE A C 1
ATOM 715 O O . ILE A 1 90 ? -10.452 -22.433 23.549 1.00 52.78 90 ILE A O 1
ATOM 719 N N . ILE A 1 91 ? -8.307 -22.410 23.921 1.00 52.16 91 ILE A N 1
ATOM 720 C CA . ILE A 1 91 ? -8.381 -23.672 24.691 1.00 52.16 91 ILE A CA 1
ATOM 721 C C . ILE A 1 91 ? -8.461 -23.380 26.196 1.00 52.16 91 ILE A C 1
ATOM 723 O O . ILE A 1 91 ? -9.177 -24.068 26.926 1.00 52.16 91 ILE A O 1
ATOM 727 N N . ALA A 1 92 ? -7.847 -22.288 26.659 1.00 56.66 92 ALA A N 1
ATOM 728 C CA . ALA A 1 92 ? -8.009 -21.792 28.024 1.00 56.66 92 ALA A CA 1
ATOM 729 C C . ALA A 1 92 ? -9.460 -21.377 28.334 1.00 56.66 92 ALA A C 1
ATOM 731 O O . ALA A 1 92 ? -9.920 -21.597 29.450 1.00 56.66 92 ALA A O 1
ATOM 732 N N . HIS A 1 93 ? -10.209 -20.848 27.355 1.00 57.56 93 HIS A N 1
ATOM 733 C CA . HIS A 1 93 ? -11.628 -20.502 27.543 1.00 57.56 93 HIS A CA 1
ATOM 734 C C . HIS A 1 93 ? -12.608 -21.680 27.330 1.00 57.56 93 HIS A C 1
ATOM 736 O O . HIS A 1 93 ? -13.803 -21.516 27.554 1.00 57.56 93 HIS A O 1
ATOM 742 N N 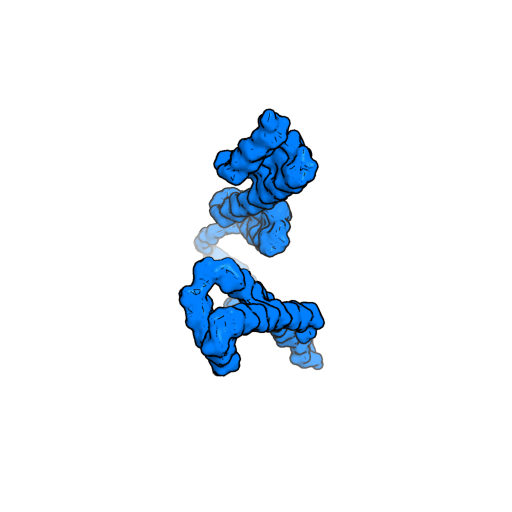. TRP A 1 94 ? -12.129 -22.852 26.876 1.00 46.12 94 TRP A N 1
ATOM 743 C CA . TRP A 1 94 ? -12.969 -24.008 26.498 1.00 46.12 94 TRP A CA 1
ATOM 744 C C . TRP A 1 94 ? -12.526 -25.336 27.128 1.00 46.12 94 TRP A C 1
ATOM 746 O O . TRP A 1 94 ? -12.996 -26.397 26.723 1.00 46.12 94 TRP A O 1
ATOM 756 N N . THR A 1 95 ? -11.655 -25.308 28.138 1.00 43.84 95 THR A N 1
ATOM 757 C CA . THR A 1 95 ? -11.513 -26.441 29.058 1.00 43.84 95 THR A CA 1
ATOM 758 C C . THR A 1 95 ? -12.622 -26.321 30.105 1.00 43.84 95 THR A C 1
ATOM 760 O O . THR A 1 95 ? -12.569 -25.416 30.940 1.00 43.84 95 THR A O 1
ATOM 763 N N . PRO A 1 96 ? -13.656 -27.185 30.086 1.00 43.06 96 PRO A N 1
ATOM 764 C CA . PRO A 1 96 ? -14.671 -27.179 31.123 1.00 43.06 96 PRO A CA 1
ATOM 765 C C . PRO A 1 96 ? -13.989 -27.686 32.390 1.00 43.06 96 PRO A C 1
ATOM 767 O O . PRO A 1 96 ? -13.739 -28.885 32.542 1.00 43.06 96 PRO A O 1
ATOM 770 N N . LYS A 1 97 ? -13.633 -26.772 33.292 1.00 45.22 97 LYS A N 1
ATOM 771 C CA . LYS A 1 97 ? -13.420 -27.152 34.680 1.00 45.22 97 LYS A CA 1
ATOM 772 C C . LYS A 1 97 ? -14.798 -27.482 35.235 1.00 45.22 97 LYS A C 1
ATOM 774 O O . LYS A 1 97 ? -15.610 -26.595 35.457 1.00 45.22 97 LYS A O 1
ATOM 779 N N . ASP A 1 98 ? -14.985 -28.774 35.437 1.00 38.19 98 ASP A N 1
ATOM 780 C CA . ASP A 1 98 ? -16.040 -29.386 36.224 1.00 38.19 98 ASP A CA 1
ATOM 781 C C . ASP A 1 98 ? -17.411 -29.575 35.554 1.00 38.19 98 ASP A C 1
ATOM 783 O O . ASP A 1 98 ? -18.098 -28.648 35.127 1.00 38.19 98 ASP A O 1
ATOM 787 N N . LYS A 1 99 ? -17.819 -30.846 35.507 1.00 43.38 99 LYS A N 1
ATOM 788 C CA . LYS A 1 99 ? -19.205 -31.262 35.321 1.00 43.38 99 LYS A CA 1
ATOM 789 C C . LYS A 1 99 ? -19.841 -31.320 36.705 1.00 43.38 99 LYS A C 1
ATOM 791 O O . LYS A 1 99 ? -20.049 -32.403 37.236 1.00 43.38 99 LYS A O 1
ATOM 796 N N . SER A 1 100 ? -20.229 -30.172 37.229 1.00 41.03 100 SER A N 1
ATOM 797 C CA . SER A 1 100 ? -21.356 -30.083 38.152 1.00 41.03 100 SER A CA 1
ATOM 798 C C . SER A 1 100 ? -21.734 -28.620 38.313 1.00 41.03 100 SER A C 1
ATOM 800 O O . SER A 1 100 ? -20.934 -27.819 38.779 1.00 41.03 100 SER A O 1
ATOM 802 N N . GLU A 1 101 ? -22.980 -28.328 37.938 1.00 35.72 101 GLU A N 1
ATOM 803 C CA . GLU A 1 101 ? -23.751 -27.149 38.344 1.00 35.72 101 GLU A CA 1
ATOM 804 C C . GLU A 1 101 ? -23.498 -25.846 37.564 1.00 35.72 101 GLU A C 1
ATOM 806 O O . GLU A 1 101 ? -22.736 -24.966 37.947 1.00 35.72 101 GLU A O 1
ATOM 811 N N . THR A 1 102 ? -24.282 -25.639 36.503 1.00 36.97 102 THR A N 1
ATOM 812 C CA . THR A 1 102 ? -24.810 -24.292 36.226 1.00 36.97 102 THR A CA 1
ATOM 813 C C . THR A 1 102 ? -25.971 -24.022 37.188 1.00 36.97 102 THR A C 1
ATOM 815 O O . THR A 1 102 ? -26.824 -24.900 37.336 1.00 36.97 102 THR A O 1
ATOM 818 N N . PRO A 1 103 ? -26.074 -22.810 37.768 1.00 37.66 103 PRO A N 1
ATOM 819 C CA . PRO A 1 103 ? -26.806 -21.767 37.048 1.00 37.66 103 PRO A CA 1
ATOM 820 C C . PRO A 1 103 ? -26.219 -20.336 37.152 1.00 37.66 103 PRO A C 1
ATOM 822 O O . PRO A 1 103 ? -26.091 -19.746 38.222 1.00 37.66 103 PRO A O 1
ATOM 825 N N . VAL A 1 104 ? -25.951 -19.743 35.982 1.00 42.50 104 VAL A N 1
ATOM 826 C CA . VAL A 1 104 ? -26.373 -18.393 35.521 1.00 42.50 104 VAL A CA 1
ATOM 827 C C . VAL A 1 104 ? -25.962 -17.108 36.299 1.00 42.50 104 VAL A C 1
ATOM 829 O O . VAL A 1 104 ? -26.165 -16.023 35.766 1.00 42.50 104 VAL A O 1
ATOM 832 N N . THR A 1 105 ? -25.313 -17.113 37.472 1.00 38.69 105 THR A N 1
ATOM 833 C CA . THR A 1 105 ? -25.540 -15.972 38.410 1.00 38.69 105 THR A CA 1
ATOM 834 C C . THR A 1 105 ? -24.344 -15.131 38.920 1.00 38.69 105 THR A C 1
ATOM 836 O O . THR A 1 105 ? -24.495 -14.495 39.957 1.00 38.69 105 THR A O 1
ATOM 839 N N . GLN A 1 106 ? -23.166 -15.037 38.276 1.00 38.50 106 GLN A N 1
ATOM 840 C CA . GLN A 1 106 ? -22.011 -14.356 38.933 1.00 38.50 106 GLN A CA 1
ATOM 841 C C . GLN A 1 106 ? -21.266 -13.216 38.206 1.00 38.50 106 GLN A C 1
ATOM 843 O O . GLN A 1 106 ? -20.231 -12.784 38.700 1.00 38.50 106 GLN A O 1
ATOM 848 N N . VAL A 1 107 ? -21.797 -12.615 37.131 1.00 37.72 107 VAL A N 1
ATOM 849 C CA . VAL A 1 107 ? -21.187 -11.382 36.546 1.00 37.72 107 VAL A CA 1
ATOM 850 C C . VAL A 1 107 ? -21.986 -10.095 36.838 1.00 37.72 107 VAL A C 1
ATOM 852 O O . VAL A 1 107 ? -21.519 -8.995 36.574 1.00 37.72 107 VAL A O 1
ATOM 855 N N . MET A 1 108 ? -23.139 -10.185 37.509 1.00 38.00 108 MET A N 1
ATOM 856 C CA . MET A 1 108 ? -23.891 -9.006 37.990 1.00 38.00 108 MET A CA 1
ATOM 857 C C . MET A 1 108 ? -23.450 -8.505 39.382 1.00 38.00 108 MET A C 1
ATOM 859 O O . MET A 1 108 ? -24.054 -7.587 39.928 1.00 38.00 108 MET A O 1
ATOM 863 N N . LEU A 1 109 ? -22.418 -9.095 39.993 1.00 38.69 109 LEU A N 1
ATOM 864 C CA . LEU A 1 109 ? -22.163 -8.961 41.436 1.00 38.69 109 LEU A CA 1
ATOM 865 C C . LEU A 1 109 ? -21.142 -7.892 41.856 1.00 38.69 109 LEU A C 1
ATOM 867 O O . LEU A 1 109 ? -20.730 -7.897 43.010 1.00 38.69 109 LEU A O 1
ATOM 871 N N . ASN A 1 110 ? -20.777 -6.948 40.982 1.00 38.97 110 ASN A N 1
ATOM 872 C CA . ASN A 1 110 ? -19.964 -5.792 41.397 1.00 38.97 110 ASN A CA 1
ATOM 873 C C . ASN A 1 110 ? -20.573 -4.420 41.078 1.00 38.97 110 ASN A C 1
ATOM 875 O O . ASN A 1 110 ? -19.872 -3.412 41.043 1.00 38.97 110 ASN A O 1
ATOM 879 N N . TYR A 1 111 ? -21.896 -4.374 40.924 1.00 42.03 111 TYR A N 1
ATOM 880 C CA . TYR A 1 111 ? -22.663 -3.164 41.209 1.00 42.03 111 TYR A CA 1
ATOM 881 C C . TYR A 1 111 ? -23.157 -3.232 42.662 1.00 42.03 111 TYR A C 1
ATOM 883 O O . TYR A 1 111 ? -23.574 -4.306 43.104 1.00 42.03 111 TYR A O 1
ATOM 891 N N . PRO A 1 112 ? -23.097 -2.133 43.436 1.00 33.66 112 PRO A N 1
ATOM 892 C CA . PRO A 1 112 ? -23.523 -2.141 44.828 1.00 33.66 112 PRO A CA 1
ATOM 893 C C . PRO A 1 112 ? -24.982 -2.596 44.943 1.00 33.66 112 PRO A C 1
ATOM 895 O O . PRO A 1 112 ? -25.884 -2.075 44.292 1.00 33.66 112 PRO A O 1
ATOM 898 N N . LYS A 1 113 ? -25.175 -3.612 45.785 1.00 32.47 113 LYS A N 1
ATOM 899 C CA . LYS A 1 113 ? -26.442 -4.263 46.108 1.00 32.47 113 LYS A CA 1
ATOM 900 C C . LYS A 1 113 ? -27.387 -3.239 46.742 1.00 32.47 113 LYS A C 1
ATOM 902 O O . LYS A 1 113 ? -27.253 -2.928 47.922 1.00 32.47 113 LYS A O 1
ATOM 907 N N . GLN A 1 114 ? -28.333 -2.707 45.971 1.00 33.06 114 GLN A N 1
ATOM 908 C CA . GLN A 1 114 ? -29.412 -1.895 46.526 1.00 33.06 114 GLN A CA 1
ATOM 909 C C . GLN A 1 114 ? -30.426 -2.835 47.179 1.00 33.06 114 GLN A C 1
ATOM 911 O O . GLN A 1 114 ? -31.130 -3.604 46.528 1.00 33.06 114 GLN A O 1
ATOM 916 N N . THR A 1 115 ? -30.398 -2.827 48.505 1.00 31.97 115 THR A N 1
ATOM 917 C CA . THR A 1 115 ? -31.293 -3.545 49.401 1.00 31.97 115 THR A CA 1
ATOM 918 C C . THR A 1 115 ? -32.739 -3.155 49.101 1.00 31.97 115 THR A C 1
ATOM 920 O O . THR A 1 115 ? -33.153 -2.036 49.389 1.00 31.97 115 THR A O 1
ATOM 923 N N . VAL A 1 116 ? -33.521 -4.072 48.530 1.00 34.91 116 VAL A N 1
ATOM 924 C CA . VAL A 1 116 ? -34.977 -3.920 48.442 1.00 34.91 116 VAL A CA 1
ATOM 925 C C . VAL A 1 116 ? -35.544 -4.290 49.813 1.00 34.91 116 VAL A C 1
ATOM 927 O O . VAL A 1 116 ? -35.837 -5.453 50.076 1.00 34.91 116 VAL A O 1
ATOM 930 N N . LEU A 1 117 ? -35.624 -3.310 50.715 1.00 36.66 117 LEU A N 1
ATOM 931 C CA . LEU A 1 117 ? -36.516 -3.378 51.870 1.00 36.66 117 LEU A CA 1
ATOM 932 C C . LEU A 1 117 ? -37.820 -2.665 51.496 1.00 36.66 117 LEU A C 1
ATOM 934 O O . LEU A 1 117 ? -37.801 -1.525 51.042 1.00 36.66 117 LEU A O 1
ATOM 938 N N . SER A 1 118 ? -38.914 -3.403 51.655 1.00 31.47 118 SER A N 1
ATOM 939 C CA . SER A 1 118 ? -40.325 -3.016 51.722 1.00 31.47 118 SER A CA 1
ATOM 940 C C . SER A 1 118 ? -40.624 -1.512 51.622 1.00 31.47 118 SER A C 1
ATOM 942 O O . SER A 1 118 ? -40.361 -0.760 52.557 1.00 31.47 118 SER A O 1
ATOM 944 N N . VAL A 1 119 ? -41.243 -1.085 50.517 1.00 35.59 119 VAL A N 1
ATOM 945 C CA . VAL A 1 119 ? -41.840 0.255 50.416 1.00 35.59 119 VAL A CA 1
ATOM 946 C C . VAL A 1 119 ? -43.175 0.235 51.154 1.00 35.59 119 VAL A C 1
ATOM 948 O O . VAL A 1 119 ? -44.199 -0.169 50.605 1.00 35.59 119 VAL A O 1
ATOM 951 N N . GLU A 1 120 ? -43.143 0.649 52.416 1.00 42.84 120 GLU A N 1
ATOM 952 C CA . GLU A 1 120 ? -44.314 1.188 53.100 1.00 42.84 120 GLU A CA 1
ATOM 953 C C . GLU A 1 120 ? -44.603 2.588 52.536 1.00 42.84 120 GLU A C 1
ATOM 955 O O . GLU A 1 120 ? -43.697 3.389 52.303 1.00 42.84 120 GLU A O 1
ATOM 960 N N . VAL A 1 121 ? -45.868 2.836 52.207 1.00 45.31 121 VAL A N 1
ATOM 961 C CA . VAL A 1 121 ? -46.331 4.018 51.472 1.00 45.31 121 VAL A CA 1
ATOM 962 C C . VAL A 1 121 ? -46.685 5.151 52.446 1.00 45.31 121 VAL A C 1
ATOM 964 O O . VAL A 1 121 ? -47.470 4.912 53.359 1.00 45.31 121 VAL A O 1
ATOM 967 N N . ALA A 1 122 ? -46.205 6.372 52.127 1.00 35.81 122 ALA A N 1
ATOM 968 C CA . ALA A 1 122 ? -46.638 7.734 52.544 1.00 35.81 122 ALA A CA 1
ATOM 969 C C . ALA A 1 122 ? -45.685 8.520 53.487 1.00 35.81 122 ALA A C 1
ATOM 971 O O . ALA A 1 122 ? -44.999 7.905 54.297 1.00 35.81 122 ALA A O 1
ATOM 972 N N . PRO A 1 123 ? -45.740 9.876 53.530 1.00 53.84 123 PRO A N 1
ATOM 973 C CA . PRO A 1 123 ? -45.880 10.871 52.451 1.00 53.84 123 PRO A CA 1
ATOM 974 C C . PRO A 1 123 ? -44.825 12.023 52.528 1.00 53.84 123 PRO A C 1
ATOM 976 O O . PRO A 1 123 ? -44.100 12.160 53.503 1.00 53.84 123 PRO A O 1
ATOM 979 N N . GLU A 1 124 ? -44.815 12.886 51.502 1.00 46.47 124 GLU A N 1
ATOM 980 C CA . GLU A 1 124 ? -44.218 14.244 51.426 1.00 46.47 124 GLU A CA 1
ATOM 981 C C . GLU A 1 124 ? -42.687 14.471 51.319 1.00 46.47 124 GLU A C 1
ATOM 983 O O . GLU A 1 124 ? -41.903 14.255 52.236 1.00 46.47 124 GLU A O 1
ATOM 988 N N . THR A 1 125 ? -42.343 15.102 50.183 1.00 38.50 125 THR A N 1
ATOM 989 C CA . THR A 1 125 ? -41.368 16.187 49.896 1.00 38.50 125 THR A CA 1
ATOM 990 C C . THR A 1 125 ? -40.447 15.840 48.720 1.00 38.50 125 THR A C 1
ATOM 992 O O . THR A 1 125 ? -39.653 14.910 48.775 1.00 38.50 125 THR A O 1
ATOM 995 N N . GLN A 1 126 ? -40.587 16.571 47.606 1.00 50.16 126 GLN A N 1
ATOM 996 C CA . GLN A 1 126 ? -39.718 16.433 46.429 1.00 50.16 126 GLN A CA 1
ATOM 997 C C . GLN A 1 126 ? -38.309 16.968 46.739 1.00 50.16 126 GLN A C 1
ATOM 999 O O . GLN A 1 126 ? -38.194 18.110 47.186 1.00 50.16 126 GLN A O 1
ATOM 1004 N N . PRO A 1 127 ? -37.240 16.197 46.457 1.00 43.44 127 PRO A N 1
ATOM 1005 C CA . PRO A 1 127 ? -36.081 16.783 45.763 1.00 43.44 127 PRO A CA 1
ATOM 1006 C C . PRO A 1 127 ? -35.353 15.764 44.848 1.00 43.44 127 PRO A C 1
ATOM 1008 O O . PRO A 1 127 ? -35.578 14.562 44.953 1.00 43.44 127 PRO A O 1
ATOM 1011 N N . PRO A 1 128 ? -34.339 16.165 44.065 1.00 42.22 128 PRO A N 1
ATOM 1012 C CA . PRO A 1 128 ? -34.277 17.218 43.056 1.00 42.22 128 PRO A CA 1
ATOM 1013 C C . PRO A 1 128 ? -34.045 16.618 41.646 1.00 42.22 128 PRO A C 1
ATOM 1015 O O . PRO A 1 128 ? -33.450 15.558 41.502 1.00 42.22 128 PRO A O 1
ATOM 1018 N N . TYR A 1 129 ? -34.509 17.322 40.608 1.00 53.00 129 TYR A N 1
ATOM 1019 C CA . TYR A 1 129 ? -34.342 17.040 39.169 1.00 53.00 129 TYR A CA 1
ATOM 1020 C C . TYR A 1 129 ? -33.105 16.184 38.799 1.00 53.00 129 TYR A C 1
ATOM 1022 O O . TYR A 1 129 ? -31.996 16.706 38.672 1.00 53.00 129 TYR A O 1
ATOM 1030 N N . GLU A 1 130 ? -33.300 14.881 38.558 1.00 50.84 130 GLU A N 1
ATOM 1031 C CA . GLU A 1 130 ? -32.362 14.095 37.750 1.00 50.84 130 GLU A CA 1
ATOM 1032 C C . GLU A 1 130 ? -32.511 14.554 36.290 1.00 50.84 130 GLU A C 1
ATOM 1034 O O . GLU A 1 130 ? -33.635 14.567 35.770 1.00 50.84 130 GLU A O 1
ATOM 1039 N N . PRO A 1 131 ? -31.430 14.942 35.589 1.00 50.91 131 PRO A N 1
ATOM 1040 C CA . PRO A 1 131 ? -31.534 15.319 34.191 1.00 50.91 131 PRO A CA 1
ATOM 1041 C C . PRO A 1 131 ? -31.905 14.074 33.384 1.00 50.91 131 PRO A C 1
ATOM 1043 O O . PRO A 1 131 ? -31.062 13.234 33.076 1.00 50.91 131 PRO A O 1
ATOM 1046 N N . SER A 1 132 ? -33.194 13.958 33.068 1.00 54.47 132 SER A N 1
ATOM 1047 C CA . SER A 1 132 ? -33.759 12.917 32.216 1.00 54.47 132 SER A CA 1
ATOM 1048 C C . SER A 1 132 ? -33.032 12.885 30.868 1.00 54.47 132 SER A C 1
ATOM 1050 O O . SER A 1 132 ? -33.359 13.606 29.925 1.00 54.47 132 SER A O 1
ATOM 1052 N N . ILE A 1 133 ? -32.013 12.033 30.741 1.00 58.03 133 ILE A N 1
ATOM 1053 C CA . ILE A 1 133 ? -31.532 11.640 29.420 1.00 58.03 133 ILE A CA 1
ATOM 1054 C C . ILE A 1 133 ? -32.734 10.970 28.764 1.00 58.03 133 ILE A C 1
ATOM 1056 O O . ILE A 1 133 ? -33.134 9.875 29.155 1.00 58.03 133 ILE A O 1
ATOM 1060 N N . SER A 1 134 ? -33.364 11.667 27.817 1.00 78.62 134 SER A N 1
ATOM 1061 C CA . SER A 1 134 ? -34.552 11.152 27.140 1.00 78.62 134 SER A CA 1
ATOM 1062 C C . SER A 1 134 ? -34.269 9.741 26.609 1.00 78.62 134 SER A C 1
ATOM 1064 O O . SER A 1 134 ? -33.190 9.475 26.077 1.00 78.62 134 SER A O 1
ATOM 1066 N N . LEU A 1 135 ? -35.230 8.817 26.715 1.00 75.31 135 LEU A N 1
ATOM 1067 C CA . LEU A 1 135 ? -35.106 7.454 26.167 1.00 75.31 135 LEU A CA 1
ATOM 1068 C C . LEU A 1 135 ? -34.631 7.461 24.699 1.00 75.31 135 LEU A C 1
ATOM 1070 O O . LEU A 1 135 ? -33.912 6.566 24.255 1.00 75.31 135 LEU A O 1
ATOM 1074 N N . ARG A 1 136 ? -35.000 8.514 23.960 1.00 74.56 136 ARG A N 1
ATOM 1075 C CA . ARG A 1 136 ? -34.526 8.804 22.606 1.00 74.56 136 ARG A CA 1
ATOM 1076 C C . ARG A 1 136 ? -33.008 9.012 22.543 1.00 74.56 136 ARG A C 1
ATOM 1078 O O . ARG A 1 136 ? -32.368 8.399 21.699 1.00 74.56 136 ARG A O 1
ATOM 1085 N N . ALA A 1 137 ? -32.430 9.810 23.439 1.00 72.50 137 ALA A N 1
ATOM 1086 C CA . ALA A 1 137 ? -30.985 10.024 23.520 1.00 72.50 137 ALA A CA 1
ATOM 1087 C C . ALA A 1 137 ? -30.220 8.742 23.900 1.00 72.50 137 ALA A C 1
ATOM 1089 O O . ALA A 1 137 ? -29.147 8.486 23.354 1.00 72.50 137 ALA A O 1
ATOM 1090 N N . TYR A 1 138 ? -30.781 7.893 24.771 1.00 78.69 138 TYR A N 1
ATOM 1091 C CA . TYR A 1 138 ? -30.181 6.590 25.086 1.00 78.69 138 TYR A CA 1
ATOM 1092 C C . TYR A 1 138 ? -30.170 5.645 23.873 1.00 78.69 138 TYR A C 1
ATOM 1094 O O . TYR A 1 138 ? -29.133 5.063 23.555 1.00 78.69 138 TYR A O 1
ATOM 1102 N N . ARG A 1 139 ? -31.302 5.525 23.160 1.00 80.06 139 ARG A N 1
ATOM 1103 C CA . ARG A 1 139 ? -31.410 4.700 21.941 1.00 80.06 139 ARG A CA 1
ATOM 1104 C C . ARG A 1 139 ? -30.499 5.195 20.818 1.00 80.06 139 ARG A C 1
ATOM 1106 O O . ARG A 1 139 ? -29.816 4.384 20.206 1.00 80.06 139 ARG A O 1
ATOM 1113 N N . SER A 1 140 ? -30.438 6.507 20.597 1.00 82.38 140 SER A N 1
ATOM 1114 C CA . SER A 1 140 ? -29.515 7.113 19.627 1.00 82.38 140 SER A CA 1
ATOM 1115 C C . SER A 1 140 ? -28.055 6.796 19.981 1.00 82.38 140 SER A C 1
ATOM 1117 O O . SER A 1 140 ? -27.284 6.369 19.125 1.00 82.38 140 SER A O 1
ATOM 1119 N N . ARG A 1 141 ? -27.661 6.879 21.263 1.00 80.00 141 ARG A N 1
ATOM 1120 C CA . ARG A 1 141 ? -26.299 6.521 21.700 1.00 80.00 141 ARG A CA 1
ATOM 1121 C C . ARG A 1 141 ? -25.973 5.037 21.497 1.00 80.00 141 ARG A C 1
ATOM 1123 O O . ARG A 1 141 ? -24.850 4.718 21.105 1.00 80.00 141 ARG A O 1
ATOM 1130 N N . SER A 1 142 ? -26.913 4.131 21.764 1.00 87.38 142 SER A N 1
ATOM 1131 C CA . SER A 1 142 ? -26.679 2.693 21.581 1.00 87.38 142 SER A CA 1
ATOM 1132 C C . SER A 1 142 ? -26.616 2.295 20.103 1.00 87.38 142 SER A C 1
ATOM 1134 O O . SER A 1 142 ? -25.743 1.514 19.723 1.00 87.38 142 SER A O 1
ATOM 1136 N N . GLN A 1 143 ? -27.473 2.874 19.256 1.00 89.38 143 GLN A N 1
ATOM 1137 C CA . GLN A 1 143 ? -27.444 2.665 17.806 1.00 89.38 143 GLN A CA 1
ATOM 1138 C C . GLN A 1 143 ? -26.178 3.248 17.179 1.00 89.38 143 GLN A C 1
ATOM 1140 O O . GLN A 1 143 ? -25.506 2.546 16.426 1.00 89.38 143 GLN A O 1
ATOM 1145 N N . PHE A 1 144 ? -25.789 4.465 17.575 1.00 93.56 144 PHE A N 1
ATOM 1146 C CA . PHE A 1 144 ? -24.516 5.077 17.196 1.00 93.56 144 PHE A CA 1
ATOM 1147 C C . PHE A 1 144 ? -23.336 4.133 17.451 1.00 93.56 144 PHE A C 1
ATOM 1149 O O . PHE A 1 144 ? -22.571 3.839 16.535 1.00 93.56 144 PHE A O 1
ATOM 1156 N N . LYS A 1 145 ? -23.211 3.609 18.681 1.00 94.62 145 LYS A N 1
ATOM 1157 C CA . LYS A 1 145 ? -22.107 2.711 19.057 1.00 94.62 145 LYS A CA 1
ATOM 1158 C C . LYS A 1 145 ? -22.068 1.470 18.169 1.00 94.62 145 LYS A C 1
ATOM 1160 O O . LYS A 1 145 ? -21.007 1.123 17.664 1.00 94.62 145 LYS A O 1
ATOM 1165 N N . ARG A 1 146 ? -23.225 0.846 17.933 1.00 95.00 146 ARG A N 1
ATOM 1166 C CA . ARG A 1 146 ? -23.333 -0.336 17.071 1.00 95.00 146 ARG A CA 1
ATOM 1167 C C . ARG A 1 146 ? -22.901 -0.037 15.635 1.00 95.00 146 ARG A C 1
ATOM 1169 O O . ARG A 1 146 ? -22.153 -0.818 15.060 1.00 95.00 146 ARG A O 1
ATOM 1176 N N . TYR A 1 147 ? -23.360 1.070 15.057 1.00 97.19 147 TYR A N 1
ATOM 1177 C CA . TYR A 1 147 ? -22.974 1.452 13.699 1.00 97.19 147 TYR A CA 1
ATOM 1178 C C . TYR A 1 147 ? -21.475 1.754 13.591 1.00 97.19 147 TYR A C 1
ATOM 1180 O O . TYR A 1 147 ? -20.840 1.304 12.643 1.00 97.19 147 TYR A O 1
ATOM 1188 N N . MET A 1 148 ? -20.884 2.426 14.584 1.00 97.31 148 MET A N 1
ATOM 1189 C CA . MET A 1 148 ? -19.434 2.650 14.617 1.00 97.31 148 MET A CA 1
ATOM 1190 C C . MET A 1 148 ? -18.651 1.332 14.703 1.00 97.31 148 MET A C 1
ATOM 1192 O O . MET A 1 148 ? -17.684 1.157 13.971 1.00 97.31 148 MET A O 1
ATOM 1196 N N . GLU A 1 149 ? -19.071 0.391 15.554 1.00 96.69 149 GLU A N 1
ATOM 1197 C CA . GLU A 1 149 ? -18.415 -0.919 15.703 1.00 96.69 149 GLU A CA 1
ATOM 1198 C C . GLU A 1 149 ? -18.462 -1.744 14.411 1.00 96.69 149 GLU A C 1
ATOM 1200 O O . GLU A 1 149 ? -17.434 -2.256 13.969 1.00 96.69 149 GLU A O 1
ATOM 1205 N N . VAL A 1 150 ? -19.633 -1.836 13.772 1.00 95.62 150 VAL A N 1
ATOM 1206 C CA . VAL A 1 150 ? -19.782 -2.548 12.492 1.00 95.62 150 VAL A CA 1
ATOM 1207 C C . VAL A 1 150 ? -18.992 -1.846 11.386 1.00 95.62 150 VAL A C 1
ATOM 1209 O O . VAL A 1 150 ? -18.346 -2.516 10.583 1.00 95.62 150 VAL A O 1
ATOM 1212 N N . GLY A 1 151 ? -19.010 -0.510 11.360 1.00 95.00 151 GLY A N 1
ATOM 1213 C CA . GLY A 1 151 ? -18.257 0.286 10.396 1.00 95.00 151 GLY A CA 1
ATOM 1214 C C . GLY A 1 151 ? -16.752 0.048 10.491 1.00 95.00 151 GLY A C 1
ATOM 1215 O O . GLY A 1 151 ? -16.122 -0.228 9.475 1.00 95.00 151 GLY A O 1
ATOM 1216 N N . TYR A 1 152 ? -16.179 0.076 11.700 1.00 97.00 152 TYR A N 1
ATOM 1217 C CA . TYR A 1 152 ? -14.752 -0.200 11.891 1.00 97.00 152 TYR A CA 1
ATOM 1218 C C . TYR A 1 152 ? -14.387 -1.641 11.553 1.00 97.00 152 TYR A C 1
ATOM 1220 O O . TYR A 1 152 ? -13.405 -1.858 10.855 1.00 97.00 152 TYR A O 1
ATOM 1228 N N . HIS A 1 153 ? -15.208 -2.614 11.948 1.00 94.62 153 HIS A N 1
ATOM 1229 C CA . HIS A 1 153 ? -14.975 -4.006 11.572 1.00 94.62 153 HIS A CA 1
ATOM 1230 C C . HIS A 1 153 ? -14.967 -4.199 10.045 1.00 94.62 153 HIS A C 1
ATOM 1232 O O . HIS A 1 153 ? -14.096 -4.878 9.512 1.00 94.62 153 HIS A O 1
ATOM 1238 N N . ALA A 1 154 ? -15.910 -3.588 9.321 1.00 87.94 154 ALA A N 1
ATOM 1239 C CA . ALA A 1 154 ? -15.921 -3.630 7.859 1.00 87.94 154 ALA A CA 1
ATOM 1240 C C . ALA A 1 154 ? -14.708 -2.904 7.247 1.00 87.94 154 ALA A C 1
ATOM 1242 O O . ALA A 1 154 ? -14.122 -3.396 6.287 1.00 87.94 154 ALA A O 1
ATOM 1243 N N . PHE A 1 155 ? -14.299 -1.771 7.826 1.00 91.88 155 PHE A N 1
ATOM 1244 C CA . PHE A 1 155 ? -13.126 -1.016 7.384 1.00 91.88 155 PHE A CA 1
ATOM 1245 C C . PHE A 1 155 ? -11.828 -1.819 7.546 1.00 91.88 155 PHE A C 1
ATOM 1247 O O . PHE A 1 155 ? -10.996 -1.815 6.641 1.00 91.88 155 PHE A O 1
ATOM 1254 N N . ASP A 1 156 ? -11.672 -2.530 8.666 1.00 90.94 156 ASP A N 1
ATOM 1255 C CA . ASP A 1 156 ? -10.517 -3.392 8.949 1.00 90.94 156 ASP A CA 1
ATOM 1256 C C . ASP A 1 156 ? -10.453 -4.604 8.007 1.00 90.94 156 ASP A C 1
ATOM 1258 O O . ASP A 1 156 ? -9.371 -5.108 7.711 1.00 90.94 156 ASP A O 1
ATOM 1262 N N . LEU A 1 157 ? -11.607 -5.046 7.498 1.00 91.25 157 LEU A N 1
ATOM 1263 C CA . LEU A 1 157 ? -11.721 -6.061 6.446 1.00 91.25 157 LEU A CA 1
ATOM 1264 C C . LEU A 1 157 ? -11.570 -5.491 5.026 1.00 91.25 157 LEU A C 1
ATOM 1266 O O . LEU A 1 157 ? -11.767 -6.222 4.058 1.00 91.25 157 LEU A O 1
ATOM 1270 N N . GLU A 1 158 ? -11.256 -4.200 4.894 1.00 89.38 158 GLU A N 1
ATOM 1271 C CA . GLU A 1 158 ? -11.164 -3.464 3.625 1.00 89.38 158 GLU A CA 1
ATOM 1272 C C . GLU A 1 158 ? -12.479 -3.421 2.815 1.00 89.38 158 GLU A C 1
ATOM 1274 O O . GLU A 1 158 ? -12.500 -2.983 1.662 1.00 89.38 158 GLU A O 1
ATOM 1279 N N . ASP A 1 159 ? -13.614 -3.781 3.426 1.00 91.81 159 ASP A N 1
ATOM 1280 C CA . ASP A 1 159 ? -14.951 -3.586 2.858 1.00 91.81 159 ASP A CA 1
ATOM 1281 C C . ASP A 1 159 ? -15.412 -2.140 3.093 1.00 91.81 159 ASP A C 1
ATOM 1283 O O . ASP A 1 159 ? -16.282 -1.825 3.915 1.00 91.81 159 ASP A O 1
ATOM 1287 N N . TYR A 1 160 ? -14.775 -1.225 2.362 1.00 87.44 160 TYR A N 1
ATOM 1288 C CA . TYR A 1 160 ? -14.969 0.211 2.538 1.00 87.44 160 TYR A CA 1
ATOM 1289 C C . TYR A 1 160 ? -16.391 0.680 2.202 1.00 87.44 160 TYR A C 1
ATOM 1291 O O . TYR A 1 160 ? -16.847 1.676 2.759 1.00 87.44 160 TYR A O 1
ATOM 1299 N N . HIS A 1 161 ? -17.128 -0.029 1.343 1.00 92.81 161 HIS A N 1
ATOM 1300 C CA . HIS A 1 161 ? -18.514 0.330 1.028 1.00 92.81 161 HIS A CA 1
ATOM 1301 C C . HIS A 1 161 ? -19.445 0.006 2.200 1.00 92.81 161 HIS A C 1
ATOM 1303 O O . HIS A 1 161 ? -20.217 0.869 2.626 1.00 92.81 161 HIS A O 1
ATOM 1309 N N . THR A 1 162 ? -19.331 -1.193 2.781 1.00 90.38 162 THR A N 1
ATOM 1310 C CA . THR A 1 162 ? -20.082 -1.550 3.994 1.00 90.38 162 THR A CA 1
ATOM 1311 C C . THR A 1 162 ? -19.687 -0.658 5.170 1.00 90.38 162 THR A C 1
ATOM 1313 O O . THR A 1 162 ? -20.556 -0.222 5.934 1.00 90.38 162 THR A O 1
ATOM 1316 N N . ALA A 1 163 ? -18.397 -0.334 5.303 1.00 96.25 163 ALA A N 1
ATOM 1317 C CA . ALA A 1 163 ? -17.911 0.594 6.318 1.00 96.25 163 ALA A CA 1
ATOM 1318 C C . ALA A 1 163 ? -18.551 1.982 6.175 1.00 96.25 163 ALA A C 1
ATOM 1320 O O . ALA A 1 163 ? -19.099 2.505 7.147 1.00 96.25 163 ALA A O 1
ATOM 1321 N N . LEU A 1 164 ? -18.557 2.543 4.959 1.00 97.69 164 LEU A N 1
ATOM 1322 C CA . LEU A 1 164 ? -19.125 3.860 4.674 1.00 97.69 164 LEU A CA 1
ATOM 1323 C C . LEU A 1 164 ? -20.610 3.919 5.034 1.00 97.69 164 LEU A C 1
ATOM 1325 O O . LEU A 1 164 ? -21.023 4.824 5.756 1.00 97.69 164 LEU A O 1
ATOM 1329 N N . 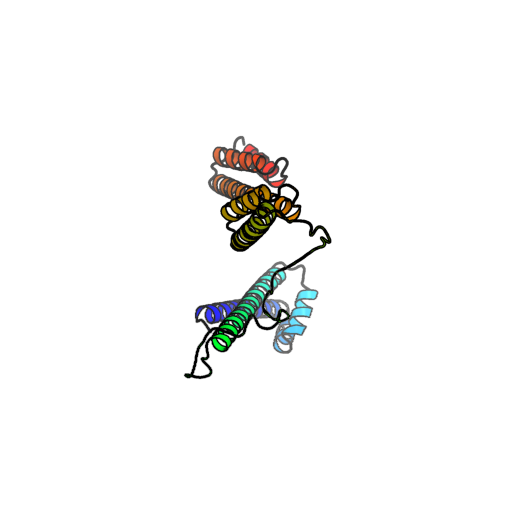ILE A 1 165 ? -21.389 2.916 4.615 1.00 97.81 165 ILE A N 1
ATOM 1330 C CA . ILE A 1 165 ? -22.819 2.823 4.940 1.00 97.81 165 ILE A CA 1
ATOM 1331 C C . ILE A 1 165 ? -23.029 2.878 6.457 1.00 97.81 165 ILE A C 1
ATOM 1333 O O . ILE A 1 165 ? -23.883 3.620 6.938 1.00 97.81 165 ILE A O 1
ATOM 1337 N N . ASN A 1 166 ? -22.253 2.116 7.230 1.00 97.00 166 ASN A N 1
ATOM 1338 C CA . ASN A 1 166 ? -22.402 2.082 8.683 1.00 97.00 166 ASN A CA 1
ATOM 1339 C C . ASN A 1 166 ? -21.948 3.390 9.347 1.00 97.00 166 ASN A C 1
ATOM 1341 O O . ASN A 1 166 ? -22.650 3.893 10.223 1.00 97.00 166 ASN A O 1
ATOM 1345 N N . PHE A 1 167 ? -20.843 3.998 8.912 1.00 97.75 167 PHE A N 1
ATOM 1346 C CA . PHE A 1 167 ? -20.413 5.291 9.449 1.00 97.75 167 PHE A CA 1
ATOM 1347 C C . PHE A 1 167 ? -21.400 6.421 9.131 1.00 97.75 167 PHE A C 1
ATOM 1349 O O . PHE A 1 167 ? -21.647 7.267 9.988 1.00 97.75 167 PHE A O 1
ATOM 1356 N N . GLU A 1 168 ? -22.046 6.405 7.965 1.00 97.75 168 GLU A N 1
ATOM 1357 C CA . GLU A 1 168 ? -23.126 7.342 7.644 1.00 97.75 168 GLU A CA 1
ATOM 1358 C C . GLU A 1 168 ? -24.357 7.137 8.535 1.00 97.75 168 GLU A C 1
ATOM 1360 O O . GLU A 1 168 ? -24.992 8.111 8.939 1.00 97.75 168 GLU A O 1
ATOM 1365 N N . GLN A 1 169 ? -24.702 5.891 8.885 1.00 97.25 169 GLN A N 1
ATOM 1366 C CA . GLN A 1 169 ? -25.773 5.629 9.854 1.00 97.25 169 GLN A CA 1
ATOM 1367 C C . GLN A 1 169 ? -25.397 6.117 11.256 1.00 97.25 169 GLN A C 1
ATOM 1369 O O . GLN A 1 169 ? -26.217 6.745 11.921 1.00 97.25 169 GLN A O 1
ATOM 1374 N N . ALA A 1 170 ? -24.149 5.919 11.690 1.00 94.88 170 ALA A N 1
ATOM 1375 C CA . ALA A 1 170 ? -23.663 6.499 12.940 1.00 94.88 170 ALA A CA 1
ATOM 1376 C C . ALA A 1 170 ? -23.759 8.035 12.918 1.00 94.88 170 ALA A C 1
ATOM 1378 O O . ALA A 1 170 ? -24.233 8.642 13.877 1.00 94.88 170 ALA A O 1
ATOM 1379 N N . LEU A 1 171 ? -23.384 8.668 11.805 1.00 94.31 171 LEU A N 1
ATOM 1380 C CA . LEU A 1 171 ? -23.472 10.116 11.649 1.00 94.31 171 LEU A CA 1
ATOM 1381 C C . LEU A 1 171 ? -24.926 10.617 11.642 1.00 94.31 171 LEU A C 1
ATOM 1383 O O . LEU A 1 171 ? -25.200 11.683 12.176 1.00 94.31 171 LEU A O 1
ATOM 1387 N N . LYS A 1 172 ? -25.887 9.845 11.120 1.00 95.31 172 LYS A N 1
ATOM 1388 C CA . LYS A 1 172 ? -27.322 10.176 11.229 1.00 95.31 172 LYS A CA 1
ATOM 1389 C C . LYS A 1 172 ? -27.817 10.150 12.674 1.00 95.31 172 LYS A C 1
ATOM 1391 O O . LYS A 1 172 ? -28.615 11.005 13.051 1.00 95.31 172 LYS A O 1
ATOM 1396 N N . GLU A 1 173 ? -27.339 9.201 13.479 1.00 92.12 173 GLU A N 1
ATOM 1397 C CA . GLU A 1 173 ? -27.686 9.127 14.902 1.00 92.12 173 GLU A CA 1
ATOM 1398 C C . GLU A 1 173 ? -27.062 10.269 15.715 1.00 92.12 173 GLU A C 1
ATOM 1400 O O . GLU A 1 173 ? -27.683 10.747 16.667 1.00 92.12 173 GLU A O 1
ATOM 1405 N N . GLN A 1 174 ? -25.847 10.708 15.357 1.00 90.94 174 GLN A N 1
ATOM 1406 C CA . GLN A 1 174 ? -25.142 11.829 15.993 1.00 90.94 174 GLN A CA 1
ATOM 1407 C C . GLN A 1 174 ? -24.412 12.707 14.954 1.00 90.94 174 GLN A C 1
ATOM 1409 O O . GLN A 1 174 ? -23.211 12.518 14.735 1.00 90.94 174 GLN A O 1
ATOM 1414 N N . PRO A 1 175 ? -25.096 13.700 14.354 1.00 91.44 175 PRO A N 1
ATOM 1415 C CA . PRO A 1 175 ? -24.545 14.519 13.263 1.00 91.44 175 PRO A CA 1
ATOM 1416 C C . PRO A 1 175 ? -23.296 15.330 13.628 1.00 91.44 175 PRO A C 1
ATOM 1418 O O . PRO A 1 175 ? -22.416 15.532 12.790 1.00 91.44 175 PRO A O 1
ATOM 1421 N N . ASP A 1 176 ? -23.185 15.740 14.892 1.00 91.81 176 ASP A N 1
ATOM 1422 C CA . ASP A 1 176 ? -22.071 16.554 15.395 1.00 91.81 176 ASP A CA 1
ATOM 1423 C C . ASP A 1 176 ? -20.885 15.704 15.891 1.00 91.81 176 ASP A C 1
ATOM 1425 O O . ASP A 1 176 ? -19.919 16.223 16.458 1.00 91.81 176 ASP A O 1
ATOM 1429 N N . ASN A 1 177 ? -20.941 14.377 15.721 1.00 92.81 177 ASN A N 1
ATOM 1430 C CA . ASN A 1 177 ? -19.893 13.489 16.201 1.00 92.81 177 ASN A CA 1
ATOM 1431 C C . ASN A 1 177 ? -18.672 13.509 15.270 1.00 92.81 177 ASN A C 1
ATOM 1433 O O . ASN A 1 177 ? -18.667 12.925 14.185 1.00 92.81 177 ASN A O 1
ATOM 1437 N N . THR A 1 178 ? -17.590 14.123 15.744 1.00 90.12 178 THR A N 1
ATOM 1438 C CA . THR A 1 178 ? -16.344 14.277 14.981 1.00 90.12 178 THR A CA 1
ATOM 1439 C C . THR A 1 178 ? -15.663 12.951 14.633 1.00 90.12 178 THR A C 1
ATOM 1441 O O . THR A 1 178 ? -14.967 12.878 13.621 1.00 90.12 178 THR A O 1
ATOM 1444 N N . TYR A 1 179 ? -15.861 11.886 15.420 1.00 88.44 179 TYR A N 1
ATOM 1445 C CA . TYR A 1 179 ? -15.316 10.563 15.102 1.00 88.44 179 TYR A CA 1
ATOM 1446 C C . TYR A 1 179 ? -16.042 9.932 13.913 1.00 88.44 179 TYR A C 1
ATOM 1448 O O . TYR A 1 179 ? -15.382 9.413 13.017 1.00 88.44 179 TYR A O 1
ATOM 1456 N N . ALA A 1 180 ? -17.376 10.018 13.870 1.00 90.94 180 ALA A N 1
ATOM 1457 C CA . ALA A 1 180 ? -18.161 9.515 12.743 1.00 90.94 180 ALA A CA 1
ATOM 1458 C C . ALA A 1 180 ? -17.876 10.302 11.454 1.00 90.94 180 ALA A C 1
ATOM 1460 O O . ALA A 1 180 ? -17.680 9.696 10.405 1.00 90.94 180 ALA A O 1
ATOM 1461 N N . GLN A 1 181 ? -17.754 11.633 11.541 1.00 92.25 181 GLN A N 1
ATOM 1462 C CA . GLN A 1 181 ? -17.372 12.478 10.400 1.00 92.25 181 GLN A CA 1
ATOM 1463 C C . GLN A 1 181 ? -16.013 12.066 9.818 1.00 92.25 181 GLN A C 1
ATOM 1465 O O . GLN A 1 181 ? -15.902 11.811 8.621 1.00 92.25 181 GLN A O 1
ATOM 1470 N N . LYS A 1 182 ? -14.991 11.918 10.674 1.00 94.75 182 LYS A N 1
ATOM 1471 C CA . LYS A 1 182 ? -13.660 11.459 10.248 1.00 94.75 182 LYS A CA 1
ATOM 1472 C C . LYS A 1 182 ? -13.684 10.042 9.684 1.00 94.75 182 LYS A C 1
ATOM 1474 O O . LYS A 1 182 ? -12.953 9.752 8.745 1.00 94.75 182 LYS A O 1
ATOM 1479 N N . ALA A 1 183 ? -14.496 9.151 10.249 1.00 90.44 183 ALA A N 1
ATOM 1480 C CA . ALA A 1 183 ? -14.624 7.787 9.750 1.00 90.44 183 ALA A CA 1
ATOM 1481 C C . ALA A 1 183 ? -15.217 7.760 8.331 1.00 90.44 183 ALA A C 1
ATOM 1483 O O . ALA A 1 183 ? -14.673 7.076 7.464 1.00 90.44 183 ALA A O 1
ATOM 1484 N N . VAL A 1 184 ? -16.259 8.558 8.064 1.00 97.38 184 VAL A N 1
ATOM 1485 C CA . VAL A 1 184 ? -16.820 8.751 6.715 1.00 97.38 184 VAL A CA 1
ATOM 1486 C C . VAL A 1 184 ? -15.762 9.307 5.761 1.00 97.38 184 VAL A C 1
ATOM 1488 O O . VAL A 1 184 ? -15.512 8.699 4.722 1.00 97.38 184 VAL A O 1
ATOM 1491 N N . GLU A 1 185 ? -15.095 10.404 6.130 1.00 94.19 185 GLU A N 1
ATOM 1492 C CA . GLU A 1 185 ? -14.077 11.050 5.291 1.00 94.19 185 GLU A CA 1
ATOM 1493 C C . GLU A 1 185 ? -12.935 10.087 4.938 1.00 94.19 185 GLU A C 1
ATOM 1495 O O . GLU A 1 185 ? -12.621 9.883 3.764 1.00 94.19 185 GLU A O 1
ATOM 1500 N N . ASN A 1 186 ? -12.350 9.432 5.944 1.00 92.25 186 ASN A N 1
ATOM 1501 C CA . ASN A 1 186 ? -11.268 8.470 5.745 1.00 92.25 186 ASN A CA 1
ATOM 1502 C C . ASN A 1 186 ? -11.704 7.314 4.837 1.00 92.25 186 ASN A C 1
ATOM 1504 O O . ASN A 1 186 ? -10.942 6.874 3.978 1.00 92.25 186 ASN A O 1
ATOM 1508 N N . THR A 1 187 ? -12.934 6.824 5.002 1.00 94.94 187 THR A N 1
ATOM 1509 C CA . THR A 1 187 ? -13.464 5.725 4.186 1.00 94.94 187 THR A CA 1
ATOM 1510 C C . THR A 1 187 ? -13.689 6.157 2.740 1.00 94.94 187 THR A C 1
ATOM 1512 O O . THR A 1 187 ? -13.300 5.441 1.819 1.00 94.94 187 THR A O 1
ATOM 1515 N N . GLN A 1 188 ? -14.225 7.357 2.513 1.00 94.44 188 GLN A N 1
ATOM 1516 C CA . GLN A 1 188 ? -14.365 7.924 1.171 1.00 94.44 188 GLN A CA 1
ATOM 1517 C C . GLN A 1 188 ? -13.004 8.100 0.488 1.00 94.44 188 GLN A C 1
ATOM 1519 O O . GLN A 1 188 ? -12.860 7.747 -0.682 1.00 94.44 188 GLN A O 1
ATOM 1524 N N . GLN A 1 189 ? -11.985 8.561 1.219 1.00 92.38 189 GLN A N 1
ATOM 1525 C CA . GLN A 1 189 ? -10.621 8.654 0.695 1.00 92.38 189 GLN A CA 1
ATOM 1526 C C . GLN A 1 189 ? -10.070 7.280 0.290 1.00 92.38 189 GLN A C 1
ATOM 1528 O O . GLN A 1 189 ? -9.453 7.165 -0.769 1.00 92.38 189 GLN A O 1
ATOM 1533 N N . ARG A 1 190 ? -10.314 6.225 1.081 1.00 91.44 190 ARG A N 1
ATOM 1534 C CA . ARG A 1 190 ? -9.914 4.852 0.723 1.00 91.44 190 ARG A CA 1
ATOM 1535 C C . ARG A 1 190 ? -10.598 4.363 -0.551 1.00 91.44 190 ARG A C 1
ATOM 1537 O O . ARG A 1 190 ? -9.915 3.839 -1.428 1.00 91.44 190 ARG A O 1
ATOM 1544 N N . ILE A 1 191 ? -11.905 4.586 -0.686 1.00 89.12 191 ILE A N 1
ATOM 1545 C CA . ILE A 1 191 ? -12.662 4.220 -1.894 1.00 89.12 191 ILE A CA 1
ATOM 1546 C C . ILE A 1 191 ? -12.093 4.948 -3.116 1.00 89.12 191 ILE A C 1
ATOM 1548 O O . ILE A 1 191 ? -11.776 4.312 -4.117 1.00 89.12 191 ILE A O 1
ATOM 1552 N N . GLN A 1 192 ? -11.884 6.264 -3.021 1.00 89.62 192 GLN A N 1
ATOM 1553 C CA . GLN A 1 192 ? -11.325 7.059 -4.118 1.00 89.62 192 GLN A CA 1
ATOM 1554 C C . GLN A 1 192 ? -9.910 6.611 -4.504 1.00 89.62 192 GLN A C 1
ATOM 1556 O O . GLN A 1 192 ? -9.596 6.523 -5.690 1.00 89.62 192 GLN A O 1
ATOM 1561 N N . GLN A 1 193 ? -9.056 6.291 -3.525 1.00 90.69 193 GLN A N 1
ATOM 1562 C CA . GLN A 1 193 ? -7.714 5.751 -3.772 1.00 90.69 193 GLN A CA 1
ATOM 1563 C C . GLN A 1 193 ? -7.763 4.394 -4.485 1.00 90.69 193 GLN A C 1
ATOM 1565 O O . GLN A 1 193 ? -6.978 4.161 -5.408 1.00 90.69 193 GLN A O 1
ATOM 1570 N N . GLY A 1 194 ? -8.682 3.513 -4.077 1.00 89.44 194 GLY A N 1
ATOM 1571 C CA . GLY A 1 194 ? -8.919 2.224 -4.723 1.00 89.44 194 GLY A CA 1
ATOM 1572 C C . GLY A 1 194 ? -9.349 2.388 -6.179 1.00 89.44 194 GLY A C 1
ATOM 1573 O O . GLY A 1 194 ? -8.689 1.854 -7.072 1.00 89.44 194 GLY A O 1
ATOM 1574 N N . SER A 1 195 ? -10.378 3.205 -6.427 1.00 89.88 195 SER A N 1
ATOM 1575 C CA . SER A 1 195 ? -10.869 3.499 -7.779 1.00 89.88 195 SER A CA 1
ATOM 1576 C C . SER A 1 195 ? -9.779 4.108 -8.657 1.00 89.88 195 SER A C 1
ATOM 1578 O O . SER A 1 195 ? -9.540 3.608 -9.752 1.00 89.88 195 SER A O 1
ATOM 1580 N N . TYR A 1 196 ? -9.047 5.110 -8.151 1.00 93.50 196 TYR A N 1
ATOM 1581 C CA . TYR A 1 196 ? -7.903 5.716 -8.840 1.00 93.50 196 TYR A CA 1
ATOM 1582 C C . TYR A 1 196 ? -6.861 4.671 -9.256 1.00 93.50 196 TYR A C 1
ATOM 1584 O O . TYR A 1 196 ? -6.420 4.636 -10.404 1.00 93.50 196 TYR A O 1
ATOM 1592 N N . THR A 1 197 ? -6.475 3.798 -8.325 1.00 93.50 197 THR A N 1
ATOM 1593 C CA . THR A 1 197 ? -5.461 2.766 -8.574 1.00 93.50 197 THR A CA 1
ATOM 1594 C C . THR A 1 197 ? -5.936 1.777 -9.636 1.00 93.50 197 THR A C 1
ATOM 1596 O O . THR A 1 197 ? -5.175 1.423 -10.536 1.00 93.50 197 THR A O 1
ATOM 1599 N N . GLN A 1 198 ? -7.201 1.362 -9.568 1.00 93.19 198 GLN A N 1
ATOM 1600 C CA . GLN A 1 198 ? -7.798 0.450 -10.537 1.00 93.19 198 GLN A CA 1
ATOM 1601 C C . GLN A 1 198 ? -7.791 1.037 -11.954 1.00 93.19 198 GLN A C 1
ATOM 1603 O O . GLN A 1 198 ? -7.348 0.361 -12.885 1.00 93.19 198 GLN A O 1
ATOM 1608 N N . VAL A 1 199 ? -8.232 2.287 -12.126 1.00 92.69 199 VAL A N 1
ATOM 1609 C CA . VAL A 1 199 ? -8.292 2.913 -13.457 1.00 92.69 199 VAL A CA 1
ATOM 1610 C C . VAL A 1 199 ? -6.904 3.238 -14.008 1.00 92.69 199 VAL A C 1
ATOM 1612 O O . VAL A 1 199 ? -6.665 3.022 -15.192 1.00 92.69 199 VAL A O 1
ATOM 1615 N N . MET A 1 200 ? -5.944 3.637 -13.164 1.00 97.62 200 MET A N 1
ATOM 1616 C CA . MET A 1 200 ? -4.549 3.811 -13.591 1.00 97.62 200 MET A CA 1
ATOM 1617 C C . MET A 1 200 ? -3.951 2.499 -14.104 1.00 97.62 200 MET A C 1
ATOM 1619 O O . MET A 1 200 ? -3.306 2.482 -15.150 1.00 97.62 200 MET A O 1
ATOM 1623 N N . ASN A 1 201 ? -4.185 1.391 -13.397 1.00 97.19 201 ASN A N 1
ATOM 1624 C CA . ASN A 1 201 ? -3.706 0.077 -13.821 1.00 97.19 201 ASN A CA 1
ATOM 1625 C C . ASN A 1 201 ? -4.356 -0.368 -15.137 1.00 97.19 201 ASN A C 1
ATOM 1627 O O . ASN A 1 201 ? -3.656 -0.871 -16.012 1.00 97.19 201 ASN A O 1
ATOM 1631 N N . ALA A 1 202 ? -5.664 -0.149 -15.305 1.00 93.31 202 ALA A N 1
ATOM 1632 C CA . ALA A 1 202 ? -6.359 -0.432 -16.560 1.00 93.31 202 ALA A CA 1
ATOM 1633 C C . ALA A 1 202 ? -5.789 0.396 -17.728 1.00 93.31 202 ALA A C 1
ATOM 1635 O O . ALA A 1 202 ? -5.542 -0.150 -18.805 1.00 93.31 202 ALA A O 1
ATOM 1636 N N . GLY A 1 203 ? -5.493 1.679 -17.491 1.00 97.62 203 GLY A N 1
ATOM 1637 C CA . GLY A 1 203 ? -4.841 2.554 -18.465 1.00 97.62 203 GLY A CA 1
ATOM 1638 C C . GLY A 1 203 ? -3.456 2.057 -18.872 1.00 97.62 203 GLY A C 1
ATOM 1639 O O . GLY A 1 203 ? -3.173 1.960 -20.064 1.00 97.62 203 GLY A O 1
ATOM 1640 N N . TYR A 1 204 ? -2.614 1.655 -17.914 1.00 98.06 204 TYR A N 1
ATOM 1641 C CA . TYR A 1 204 ? -1.299 1.084 -18.229 1.00 98.06 204 TYR A CA 1
ATOM 1642 C C . TYR A 1 204 ? -1.399 -0.245 -18.977 1.00 98.06 204 TYR A C 1
ATOM 1644 O O . TYR A 1 204 ? -0.675 -0.450 -19.945 1.00 98.06 204 TYR A O 1
ATOM 1652 N N . GLN A 1 205 ? -2.336 -1.119 -18.608 1.00 97.38 205 GLN A N 1
ATOM 1653 C CA . GLN A 1 205 ? -2.563 -2.365 -19.342 1.00 97.38 205 GLN A CA 1
ATOM 1654 C C . GLN A 1 205 ? -2.999 -2.112 -20.793 1.00 97.38 205 GLN A C 1
ATOM 1656 O O . GLN A 1 205 ? -2.526 -2.798 -21.695 1.00 97.38 205 GLN A O 1
ATOM 1661 N N . ALA A 1 206 ? -3.886 -1.142 -21.034 1.00 96.62 206 ALA A N 1
ATOM 1662 C CA . ALA A 1 206 ? -4.265 -0.734 -22.389 1.00 96.62 206 ALA A CA 1
ATOM 1663 C C . ALA A 1 206 ? -3.077 -0.119 -23.146 1.00 96.62 206 ALA A C 1
ATOM 1665 O O . ALA A 1 206 ? -2.842 -0.447 -24.309 1.00 96.62 206 ALA A O 1
ATOM 1666 N N . PHE A 1 207 ? -2.273 0.711 -22.476 1.00 97.88 207 PHE A N 1
ATOM 1667 C CA . PHE A 1 207 ? -1.071 1.309 -23.054 1.00 97.88 207 PHE A CA 1
ATOM 1668 C C . PHE A 1 207 ? -0.054 0.245 -23.493 1.00 97.88 207 PHE A C 1
ATOM 1670 O O . PHE A 1 207 ? 0.475 0.323 -24.603 1.00 97.88 207 PHE A O 1
ATOM 1677 N N . ASP A 1 208 ? 0.182 -0.772 -22.661 1.00 97.62 208 ASP A N 1
ATOM 1678 C CA . ASP A 1 208 ? 1.092 -1.887 -22.952 1.00 97.62 208 ASP A CA 1
ATOM 1679 C C . ASP A 1 208 ? 0.600 -2.738 -24.133 1.00 97.62 208 ASP A C 1
ATOM 1681 O O . ASP A 1 208 ? 1.405 -3.233 -24.924 1.00 97.62 208 ASP A O 1
ATOM 1685 N N . ARG A 1 209 ? -0.724 -2.849 -24.307 1.00 98.06 209 ARG A N 1
ATOM 1686 C CA . ARG A 1 209 ? -1.363 -3.449 -25.492 1.00 98.06 209 ARG A CA 1
ATOM 1687 C C . ARG A 1 209 ? -1.384 -2.528 -26.717 1.00 98.06 209 ARG A C 1
ATOM 1689 O O . ARG A 1 209 ? -1.914 -2.917 -27.751 1.00 98.06 209 ARG A O 1
ATOM 1696 N N . GLN A 1 210 ? -0.796 -1.334 -26.621 1.00 97.44 210 GLN A N 1
ATOM 1697 C CA . GLN A 1 210 ? -0.785 -0.301 -27.665 1.00 97.44 210 GLN A CA 1
ATOM 1698 C C . GLN A 1 210 ? -2.180 0.250 -28.015 1.00 97.44 210 GLN A C 1
ATOM 1700 O O . GLN A 1 210 ? -2.368 0.910 -29.036 1.00 97.44 210 GLN A O 1
ATOM 1705 N N . GLU A 1 211 ? -3.164 0.041 -27.142 1.00 97.88 211 GLU A N 1
ATOM 1706 C CA . GLU A 1 211 ? -4.527 0.557 -27.260 1.00 97.88 211 GLU A CA 1
ATOM 1707 C C . GLU A 1 211 ? -4.579 2.009 -26.751 1.00 97.88 211 GLU A C 1
ATOM 1709 O O . GLU A 1 211 ? -5.235 2.326 -25.759 1.00 97.88 211 GLU A O 1
ATOM 1714 N N . TYR A 1 212 ? -3.839 2.915 -27.398 1.00 97.06 212 TYR A N 1
ATOM 1715 C CA . TYR A 1 212 ? -3.561 4.248 -26.847 1.00 97.06 212 TYR A CA 1
ATOM 1716 C C . TYR A 1 212 ? -4.803 5.127 -26.640 1.00 97.06 212 TYR A C 1
ATOM 1718 O O . TYR A 1 212 ? -4.834 5.908 -25.693 1.00 97.06 212 TYR A O 1
ATOM 1726 N N . ALA A 1 213 ? -5.840 4.993 -27.472 1.00 97.50 213 ALA A N 1
ATOM 1727 C CA . ALA A 1 213 ? -7.098 5.716 -27.270 1.00 97.50 213 ALA A CA 1
ATOM 1728 C C . ALA A 1 213 ? -7.813 5.262 -25.982 1.00 97.50 213 ALA A C 1
ATOM 1730 O O . ALA A 1 213 ? -8.205 6.091 -25.168 1.00 97.50 213 ALA A O 1
ATOM 1731 N N . ILE A 1 214 ? -7.880 3.947 -25.749 1.00 96.69 214 ILE A N 1
ATOM 1732 C CA . ILE A 1 214 ? -8.480 3.352 -24.545 1.00 96.69 214 ILE A CA 1
ATOM 1733 C C . ILE A 1 214 ? -7.641 3.692 -23.304 1.00 96.69 214 ILE A C 1
ATOM 1735 O O . ILE A 1 214 ? -8.174 4.044 -22.254 1.00 96.69 214 ILE A O 1
ATOM 1739 N N . ALA A 1 215 ? -6.312 3.632 -23.417 1.00 97.81 215 ALA A N 1
ATOM 1740 C CA . ALA A 1 215 ? -5.412 4.027 -22.337 1.00 97.81 215 ALA A CA 1
ATOM 1741 C C . ALA A 1 215 ? -5.624 5.491 -21.924 1.00 97.81 215 ALA A C 1
ATOM 1743 O O . ALA A 1 215 ? -5.662 5.802 -20.733 1.00 97.81 215 ALA A O 1
ATOM 1744 N N . LEU A 1 216 ? -5.799 6.380 -22.908 1.00 98.06 216 LEU A N 1
ATOM 1745 C CA . LEU A 1 216 ? -6.048 7.798 -22.678 1.00 98.06 216 LEU A CA 1
ATOM 1746 C C . LEU A 1 216 ? -7.351 8.028 -21.900 1.00 98.06 216 LEU A C 1
ATOM 1748 O O . LEU A 1 216 ? -7.336 8.806 -20.947 1.00 98.06 216 LEU A O 1
ATOM 1752 N N . GLU A 1 217 ? -8.433 7.326 -22.249 1.00 97.94 217 GLU A N 1
ATOM 1753 C CA . GLU A 1 217 ? -9.707 7.385 -21.517 1.00 97.94 217 GLU A CA 1
ATOM 1754 C C . GLU A 1 217 ? -9.531 6.968 -20.049 1.00 97.94 217 GLU A C 1
ATOM 1756 O O . GLU A 1 217 ? -9.922 7.699 -19.139 1.00 97.94 217 GLU A O 1
ATOM 1761 N N . TYR A 1 218 ? -8.860 5.842 -19.786 1.00 97.75 218 TYR A N 1
ATOM 1762 C CA . TYR A 1 218 ? -8.617 5.386 -18.414 1.00 97.75 218 TYR A CA 1
ATOM 1763 C C . TYR A 1 218 ? -7.784 6.372 -17.586 1.00 97.75 218 TYR A C 1
ATOM 1765 O O . TYR A 1 218 ? -8.091 6.606 -16.414 1.00 97.75 218 TYR A O 1
ATOM 1773 N N . PHE A 1 219 ? -6.746 6.978 -18.169 1.00 97.88 219 PHE A N 1
ATOM 1774 C CA . PHE A 1 219 ? -5.945 7.977 -17.457 1.00 97.88 219 PHE A CA 1
ATOM 1775 C C . PHE A 1 219 ? -6.706 9.292 -17.221 1.00 97.88 219 PHE A C 1
ATOM 1777 O O . PHE A 1 219 ? -6.468 9.957 -16.212 1.00 97.88 219 PHE A O 1
ATOM 1784 N N . GLN A 1 220 ? -7.644 9.662 -18.098 1.00 97.12 220 GLN A N 1
ATOM 1785 C CA . GLN A 1 220 ? -8.545 10.796 -17.869 1.00 97.12 220 GLN A CA 1
ATOM 1786 C C . GLN A 1 220 ? -9.511 10.518 -16.713 1.00 97.12 220 GLN A C 1
ATOM 1788 O O . GLN A 1 220 ? -9.619 11.348 -15.812 1.00 97.12 220 GLN A O 1
ATOM 1793 N N . ILE A 1 221 ? -10.107 9.322 -16.656 1.00 95.44 221 ILE A N 1
ATOM 1794 C CA . ILE A 1 221 ? -10.944 8.890 -15.522 1.00 95.44 221 ILE A CA 1
ATOM 1795 C C . ILE A 1 221 ? -10.133 8.897 -14.214 1.00 95.44 221 ILE A C 1
ATOM 1797 O O . ILE A 1 221 ? -10.626 9.294 -13.158 1.00 95.44 221 ILE A O 1
ATOM 1801 N N . ALA A 1 222 ? -8.848 8.531 -14.258 1.00 95.88 222 ALA A N 1
ATOM 1802 C CA . ALA A 1 222 ? -7.972 8.637 -13.091 1.00 95.88 222 ALA A CA 1
ATOM 1803 C C . ALA A 1 222 ? -7.855 10.079 -12.561 1.00 95.88 222 ALA A C 1
ATOM 1805 O O . ALA A 1 222 ? -7.825 10.285 -11.345 1.00 95.88 222 ALA A O 1
ATOM 1806 N N . LEU A 1 223 ? -7.836 11.085 -13.443 1.00 93.88 223 LEU A N 1
ATOM 1807 C CA . LEU A 1 223 ? -7.839 12.495 -13.040 1.00 93.88 223 LEU A CA 1
ATOM 1808 C C . LEU A 1 223 ? -9.180 12.968 -12.486 1.00 93.88 223 LEU A C 1
ATOM 1810 O O . LEU A 1 223 ? -9.183 13.875 -11.657 1.00 93.88 223 LEU A O 1
ATOM 1814 N N . GLU A 1 224 ? -10.294 12.358 -12.880 1.00 92.62 224 GLU A N 1
ATOM 1815 C CA . GLU A 1 224 ? -11.590 12.630 -12.249 1.00 92.62 224 GLU A CA 1
ATOM 1816 C C . GLU A 1 224 ? -11.589 12.176 -10.783 1.00 92.62 224 GLU A C 1
ATOM 1818 O O . GLU A 1 224 ? -12.099 12.880 -9.912 1.00 92.62 224 GLU A O 1
ATOM 1823 N N . HIS A 1 225 ? -10.939 11.044 -10.481 1.00 87.50 225 HIS A N 1
ATOM 1824 C CA . HIS A 1 225 ? -10.759 10.579 -9.104 1.00 87.50 225 HIS A CA 1
ATOM 1825 C C . HIS A 1 225 ? -9.712 11.380 -8.319 1.00 87.50 225 HIS A C 1
ATOM 1827 O O . HIS A 1 225 ? -9.857 11.547 -7.107 1.00 87.50 225 HIS A O 1
ATOM 1833 N N . ARG A 1 226 ? -8.644 11.857 -8.973 1.00 89.19 226 ARG A N 1
ATOM 1834 C CA . ARG A 1 226 ? -7.585 12.664 -8.341 1.00 89.19 226 ARG A CA 1
ATOM 1835 C C . ARG A 1 226 ? -7.194 13.857 -9.218 1.00 89.19 226 ARG A C 1
ATOM 1837 O O . ARG A 1 226 ? -6.188 13.792 -9.935 1.00 89.19 226 ARG A O 1
ATOM 1844 N N . PRO A 1 227 ? -7.942 14.969 -9.127 1.00 91.38 227 PRO A N 1
ATOM 1845 C CA . PRO A 1 227 ? -7.646 16.165 -9.902 1.00 91.38 227 PRO A CA 1
ATOM 1846 C C . PRO A 1 227 ? -6.224 16.672 -9.639 1.00 91.38 227 PRO A C 1
ATOM 1848 O O . PRO A 1 227 ? -5.811 16.841 -8.492 1.00 91.38 227 PRO A O 1
ATOM 1851 N N . GLY A 1 228 ? -5.467 16.913 -10.712 1.00 90.50 228 GLY A N 1
ATOM 1852 C CA . GLY A 1 228 ? -4.090 17.412 -10.635 1.00 90.50 228 GLY A CA 1
ATOM 1853 C C . GLY A 1 228 ? -3.027 16.366 -10.278 1.00 90.50 228 GLY A C 1
ATOM 1854 O O . GLY A 1 228 ? -1.882 16.744 -10.021 1.00 90.50 228 GLY A O 1
ATOM 1855 N N . ASP A 1 229 ? -3.353 15.067 -10.266 1.00 95.44 229 ASP A N 1
ATOM 1856 C CA . ASP A 1 229 ? -2.354 14.028 -10.011 1.00 95.44 229 ASP A CA 1
ATOM 1857 C C . ASP A 1 229 ? -1.265 14.006 -11.101 1.00 95.44 229 ASP A C 1
ATOM 1859 O O . ASP A 1 229 ? -1.516 13.823 -12.295 1.00 95.44 229 ASP A O 1
ATOM 1863 N N . SER A 1 230 ? -0.014 14.187 -10.670 1.00 95.38 230 SER A N 1
ATOM 1864 C CA . SER A 1 230 ? 1.127 14.296 -11.583 1.00 95.38 230 SER A CA 1
ATOM 1865 C C . SER A 1 230 ? 1.456 13.001 -12.335 1.00 95.38 230 SER A C 1
ATOM 1867 O O . SER A 1 230 ? 2.062 13.069 -13.404 1.00 95.38 230 SER A O 1
ATOM 1869 N N . TYR A 1 231 ? 1.091 11.829 -11.805 1.00 94.12 231 TYR A N 1
ATOM 1870 C CA . TYR A 1 231 ? 1.314 10.547 -12.473 1.00 94.12 231 TYR A CA 1
ATOM 1871 C C . TYR A 1 231 ? 0.290 10.336 -13.582 1.00 94.12 231 TYR A C 1
ATOM 1873 O O . TYR A 1 231 ? 0.687 9.996 -14.695 1.00 94.12 231 TYR A O 1
ATOM 1881 N N . ALA A 1 232 ? -0.991 10.596 -13.310 1.00 96.19 232 ALA A N 1
ATOM 1882 C CA . ALA A 1 232 ? -2.041 10.525 -14.323 1.00 96.19 232 ALA A CA 1
ATOM 1883 C C . ALA A 1 232 ? -1.799 11.536 -15.460 1.00 96.19 232 ALA A C 1
ATOM 1885 O O . ALA A 1 232 ? -1.845 11.166 -16.632 1.00 96.19 232 ALA A O 1
ATOM 1886 N N . LEU A 1 233 ? -1.406 12.778 -15.136 1.00 98.06 233 LEU A N 1
ATOM 1887 C CA . LEU A 1 233 ? -1.028 13.786 -16.140 1.00 98.06 233 LEU A CA 1
ATOM 1888 C C . LEU A 1 233 ? 0.141 13.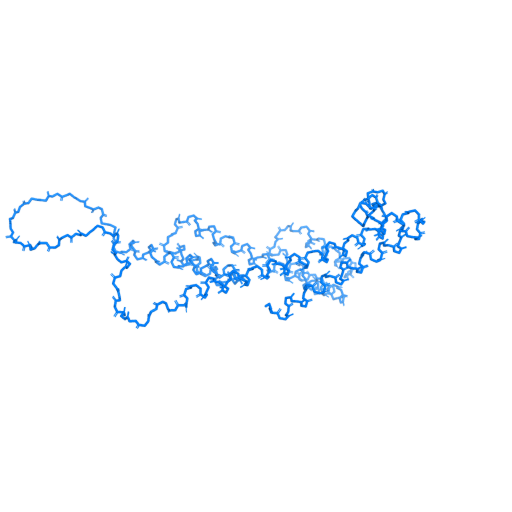332 -17.029 1.00 98.06 233 LEU A C 1
ATOM 1890 O O . LEU A 1 233 ? 0.090 13.486 -18.248 1.00 98.06 233 LEU A O 1
ATOM 1894 N N . LYS A 1 234 ? 1.192 12.745 -16.440 1.00 98.31 234 LYS A N 1
ATOM 1895 C CA . LYS A 1 234 ? 2.327 12.202 -17.207 1.00 98.31 234 LYS A CA 1
ATOM 1896 C C . LYS A 1 234 ? 1.918 11.021 -18.083 1.00 98.31 234 LYS A C 1
ATOM 1898 O O . LYS A 1 234 ? 2.406 10.903 -19.203 1.00 98.31 234 LYS A O 1
ATOM 1903 N N . ALA A 1 235 ? 1.049 10.144 -17.585 1.00 96.94 235 ALA A N 1
ATOM 1904 C CA . ALA A 1 235 ? 0.545 9.010 -18.349 1.00 96.94 235 ALA A CA 1
ATOM 1905 C C . ALA A 1 235 ? -0.259 9.478 -19.574 1.00 96.94 235 ALA A C 1
ATOM 1907 O O . ALA A 1 235 ? -0.048 8.959 -20.670 1.00 96.94 235 ALA A O 1
ATOM 1908 N N . ILE A 1 236 ? -1.085 10.518 -19.421 1.00 98.06 236 ILE A N 1
ATOM 1909 C CA . ILE A 1 236 ? -1.800 11.174 -20.525 1.00 98.06 236 ILE A CA 1
ATOM 1910 C C . ILE A 1 236 ? -0.825 11.739 -21.563 1.00 98.06 236 ILE A C 1
ATOM 1912 O O . ILE A 1 236 ? -0.951 11.390 -22.734 1.00 98.06 236 ILE A O 1
ATOM 1916 N N . ASP A 1 237 ? 0.164 12.546 -21.157 1.00 97.88 237 ASP A N 1
ATOM 1917 C CA . ASP A 1 237 ? 1.152 13.132 -22.085 1.00 97.88 237 ASP A CA 1
ATOM 1918 C C . ASP A 1 237 ? 1.903 12.041 -22.866 1.00 97.88 237 ASP A C 1
ATOM 1920 O O . ASP A 1 237 ? 1.969 12.061 -24.096 1.00 97.88 237 ASP A O 1
ATOM 1924 N N . ASN A 1 238 ? 2.398 11.020 -22.162 1.00 96.69 238 ASN A N 1
ATOM 1925 C CA . ASN A 1 238 ? 3.082 9.887 -22.784 1.00 96.69 238 ASN A CA 1
ATOM 1926 C C . ASN A 1 238 ? 2.183 9.140 -23.782 1.00 96.69 238 ASN A C 1
ATOM 1928 O O . ASN A 1 238 ? 2.650 8.731 -24.845 1.00 96.69 238 ASN A O 1
ATOM 1932 N N . THR A 1 239 ? 0.902 8.968 -23.453 1.00 97.88 239 THR A N 1
ATOM 1933 C CA . THR A 1 239 ? -0.082 8.288 -24.307 1.00 97.88 239 THR A CA 1
ATOM 1934 C C . THR A 1 239 ? -0.431 9.111 -25.535 1.00 97.88 239 THR A C 1
ATOM 1936 O O . THR A 1 239 ? -0.450 8.574 -26.639 1.00 97.88 239 THR A O 1
ATOM 1939 N N . GLN A 1 240 ? -0.616 10.422 -25.387 1.00 97.38 240 GLN A N 1
ATOM 1940 C CA . GLN A 1 240 ? -0.895 11.327 -26.503 1.00 97.38 240 GLN A CA 1
ATOM 1941 C C . GLN A 1 240 ? 0.247 11.345 -27.524 1.00 97.38 240 GLN A C 1
ATOM 1943 O O . GLN A 1 240 ? -0.017 11.275 -28.723 1.00 97.38 240 GLN A O 1
ATOM 1948 N N . ARG A 1 241 ? 1.507 11.334 -27.067 1.00 97.06 241 ARG A N 1
ATOM 1949 C CA . ARG A 1 241 ? 2.687 11.219 -27.948 1.00 97.06 241 ARG A CA 1
ATOM 1950 C C . ARG A 1 241 ? 2.748 9.901 -28.721 1.00 97.06 241 ARG A C 1
ATOM 1952 O O . ARG A 1 241 ? 3.385 9.839 -29.763 1.00 97.06 241 ARG A O 1
ATOM 1959 N N . LYS A 1 242 ? 2.160 8.826 -28.190 1.00 96.06 242 LYS A N 1
ATOM 1960 C CA . LYS A 1 242 ? 2.089 7.523 -28.869 1.00 96.06 242 LYS A CA 1
ATOM 1961 C C . LYS A 1 242 ? 0.896 7.417 -29.811 1.00 96.06 242 LYS A C 1
ATOM 1963 O O . LYS A 1 242 ? 1.009 6.763 -30.841 1.00 96.06 242 LYS A O 1
ATOM 1968 N N . LEU A 1 243 ? -0.218 8.052 -29.455 1.00 92.44 243 LEU A N 1
ATOM 1969 C CA . LEU A 1 243 ? -1.437 8.084 -30.256 1.00 92.44 243 LEU A CA 1
ATOM 1970 C C . LEU A 1 243 ? -1.277 8.958 -31.510 1.00 92.44 243 LEU A C 1
ATOM 1972 O O . LEU A 1 243 ? -1.747 8.571 -32.574 1.00 92.44 243 LEU A O 1
ATOM 1976 N N . ASN A 1 244 ? -0.580 10.092 -31.381 1.00 90.06 244 ASN A N 1
ATOM 1977 C CA . ASN A 1 244 ? -0.277 11.032 -32.464 1.00 90.06 244 ASN A CA 1
ATOM 1978 C C . ASN A 1 244 ? 1.254 11.169 -32.626 1.00 90.06 244 ASN A C 1
ATOM 1980 O O . ASN A 1 244 ? 1.815 12.160 -32.147 1.00 90.06 244 ASN A O 1
ATOM 1984 N N . PRO A 1 245 ? 1.931 10.156 -33.197 1.00 71.25 245 PRO A N 1
ATOM 1985 C CA . PRO A 1 245 ? 3.392 10.090 -33.274 1.00 71.25 245 PRO A CA 1
ATOM 1986 C C . PRO A 1 245 ? 4.025 11.091 -34.249 1.00 71.25 245 PRO A C 1
ATOM 1988 O O . PRO A 1 245 ? 3.358 11.493 -35.230 1.00 71.25 245 PRO A O 1
#

Secondary structure (DSSP, 8-state):
--HHHHHHHHHHHHHHHHHHHHHHHHHHHH-HHHHHHHHH-HHHHHHHHHHHHTT-HHHHHHHHHHHHHHHHHHHHHHHHHHHHHHHHHHHHTTS---SS-----SSSTTS-----------------------HHHHHHHHHHHHHHHHHHHHHHTT-HHHHHHHHHHHHHH-TT-HHHHHHHHHHHHHHHHHHHHHHHHHHHHHHHTT-HHHHHHHHHHHHHHSTT-HHHHHHHHHHHHHH--

InterPro domains:
  IPR011990 Tetratricopeptide-like helical domain superfamily [G3DSA:1.25.40.10] (137-243)
  IPR011990 Tetratricopeptide-like helical domain superfamily [SSF48452] (144-242)
  IPR019734 Tetratricopeptide repeat [PS50005] (144-177)
  IPR019734 Tetratricopeptide repeat [SM00028] 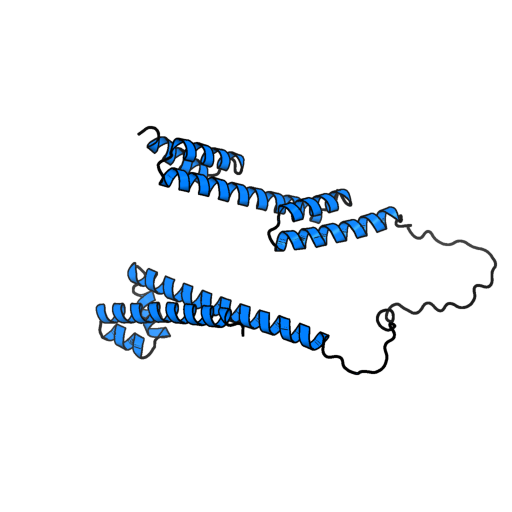(144-177)
  IPR019734 Tetratricopeptide repeat [SM00028] (196-229)